Protein AF-A0AA39VQJ8-F1 (afdb_monomer_lite)

Secondary structure (DSSP, 8-state):
---SSSS--TTTTTSTTTTTTHHHHHHHHS---------------------------------------------BSS-GGG----S-EEEEEESS-TTT----------TTEEEEEE-TT-STTTS---S----SEEEEEHHHHSS-GGG--EEEEES-HHHHHHHHHHHHHHHSS--HHHHHHHHHHHHHHHHHHHSPPSSTT---HHHHHHHHHHHHHHHHHHHHHHHSSEE------EEETTTTEEE----SEEEEEE--TT-S-HHHHHHHTT---EEGGGGTB-TTEEEEESSS--EEEEHHHHHHHHHHHHHHTT--GGGEEEE-HHHHHS------------

pLDDT: mean 70.55, std 27.27, range [23.19, 97.94]

Sequence (350 aa):
MEKIFDVLSMKHLLLVSIALNVSLILRVIDGSEKEIPNSEKVHVSKNMQLFLSSSSSSSSSLFSSTGIEAQDGWERVINLDSYKKRGPYNEIVTSPNNPDGFIRQSVVNRSQGILVHDLAYYWPQYTSISFPANHDLMLFTVSTITGHAGMRIGWAIVKDKEVAKKMAKYIELNTFGVSRDSQLRAAKVLKVVSKSCTEPSSSSEDESFFEFSHHQLATRWKLLRLAVQKSGQFSLPEFSPQNCTFLGREFKPQPAFAWLKCEHQKVNDCESFLRSKNILTRSGKQFGFSSKYVRISMIIAITIVPIDDQLPKIQCLAKKKNWVASSMIYLSVAEIGSGVEVGDSEAGEG

InterPro domains:
  IPR006948 Alliinase, C-terminal [PF04864] (83-299)
  IPR015421 Pyridoxal phosphate-dependent transferase, major domain [G3DSA:3.40.640.10] (21-202)
  IPR015422 Pyridoxal phosphate-dependent transferase, small domain [G3DSA:3.90.1150.10] (207-303)
  IPR015424 Pyridoxal phosphate-dependent transferase [SSF53383] (80-299)
  IPR050478 Ethylene and sulfur compound biosynthesis-related protein [PTHR43795] (84-299)

Foldseek 3Di:
DDPDPDPDDVVVVVPCQPVPPPVLLCVLPVDDPDDDDDDDDDDDDDDDDPDDDDDDDDDDDDDDDDDDDPPDPFDFLDDPLPPPDDDAEEAEQEALDPPARHGTDDNDPDPRYHYAYECQFVALLFDAAPDDDDDQKYKYAPCSQPVPSVLSDIDIDHNDPVSVVSVVVSCCVPPVHGDPVSVVVSVVVVVQLVCLLVPPDPDPPSHHSSRVSNVLLVVLVVLVVVLCVVQVQKDWDDFDWDQHPSVRGIDTGRHQKTWMFGNDPPCQAPQVVVVVVVQHWAACVVVRGGNRITIGGSPQQEAEDDPPPDPPPVVVVCVVDVDDPNRYDDRDSVVVVPPDDDPDDDDDDD

Radius of gyration: 24.76 Å; chains: 1; bounding box: 78×67×73 Å

Structure (mmCIF, N/CA/C/O backbone):
data_AF-A0AA39VQJ8-F1
#
_entry.id   AF-A0AA39VQJ8-F1
#
loop_
_atom_site.group_PDB
_atom_site.id
_atom_site.type_symbol
_atom_site.label_atom_id
_atom_site.label_alt_id
_atom_site.label_comp_id
_atom_site.label_asym_id
_atom_site.label_entity_id
_atom_site.label_seq_id
_atom_site.pdbx_PDB_ins_code
_atom_site.Cartn_x
_atom_site.Cartn_y
_atom_site.Cartn_z
_atom_site.occupancy
_atom_site.B_iso_or_equiv
_atom_site.auth_seq_id
_atom_site.auth_comp_id
_atom_site.auth_asym_id
_atom_site.auth_atom_id
_atom_site.pdbx_PDB_model_num
ATOM 1 N N . MET A 1 1 ? -28.082 20.229 -30.249 1.00 41.50 1 MET A N 1
ATOM 2 C CA . MET A 1 1 ? -27.212 19.033 -30.173 1.00 41.50 1 MET A CA 1
ATOM 3 C C . MET A 1 1 ? -26.908 18.771 -28.698 1.00 41.50 1 MET A C 1
ATOM 5 O O . MET A 1 1 ? -25.769 18.796 -28.258 1.00 41.50 1 MET A O 1
ATOM 9 N N . GLU A 1 2 ? -27.981 18.609 -27.926 1.00 35.91 2 GLU A N 1
ATOM 10 C CA . GLU A 1 2 ? -27.973 18.328 -26.491 1.00 35.91 2 GLU A CA 1
ATOM 11 C C . GLU A 1 2 ? -28.275 16.835 -26.302 1.00 35.91 2 GLU A C 1
ATOM 13 O O . GLU A 1 2 ? -28.989 16.265 -27.128 1.00 35.91 2 GLU A O 1
ATOM 18 N N . LYS A 1 3 ? -27.789 16.253 -25.194 1.00 38.47 3 LYS A N 1
ATOM 19 C CA . LYS A 1 3 ? -28.008 14.870 -24.699 1.00 38.47 3 LYS A CA 1
ATOM 20 C C . LYS A 1 3 ? -26.957 13.795 -25.030 1.00 38.47 3 LYS A C 1
ATOM 22 O O . LYS A 1 3 ? -27.317 12.702 -25.452 1.00 38.47 3 LYS A O 1
ATOM 27 N N . ILE A 1 4 ? -25.675 14.039 -24.731 1.00 36.56 4 ILE A N 1
ATOM 28 C CA . ILE A 1 4 ? -24.681 12.944 -24.568 1.00 36.56 4 ILE A CA 1
ATOM 29 C C . ILE A 1 4 ? -23.920 12.980 -23.219 1.00 36.56 4 ILE A C 1
ATOM 31 O O . ILE A 1 4 ? -23.214 12.032 -22.892 1.00 36.56 4 ILE A O 1
ATOM 35 N N . PHE A 1 5 ? -24.109 13.990 -22.359 1.00 35.03 5 PHE A N 1
ATOM 36 C CA . PHE A 1 5 ? -23.279 14.143 -21.149 1.00 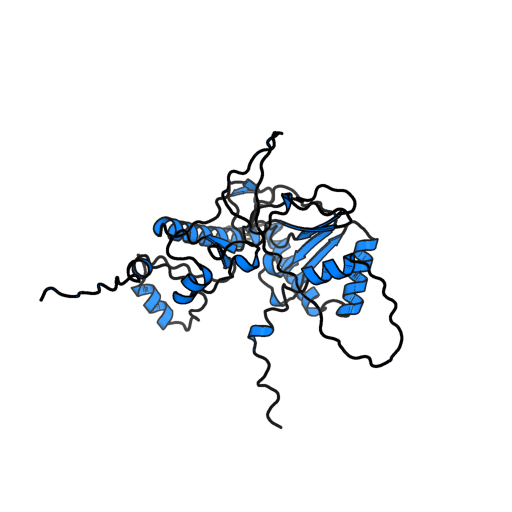35.03 5 PHE A CA 1
ATOM 37 C C . PHE A 1 5 ? -23.871 13.655 -19.812 1.00 35.03 5 PHE A C 1
ATOM 39 O O . PHE A 1 5 ? -23.210 13.802 -18.789 1.00 35.03 5 PHE A O 1
ATOM 46 N N . ASP A 1 6 ? -25.021 12.973 -19.796 1.00 35.03 6 ASP A N 1
ATOM 47 C CA . ASP A 1 6 ? -25.676 12.564 -18.534 1.00 35.03 6 ASP A CA 1
ATOM 48 C C . ASP A 1 6 ? -25.415 11.118 -18.061 1.00 35.03 6 ASP A C 1
ATOM 50 O O . ASP A 1 6 ? -26.037 10.663 -17.104 1.00 35.03 6 ASP A O 1
ATOM 54 N N . VAL A 1 7 ? -24.481 10.366 -18.663 1.00 36.88 7 VAL A N 1
ATOM 55 C CA . VAL A 1 7 ? -24.269 8.937 -18.298 1.00 36.88 7 VAL A CA 1
ATOM 56 C C . VAL A 1 7 ? -22.896 8.630 -17.684 1.00 36.88 7 VAL A C 1
ATOM 58 O O . VAL A 1 7 ? -22.647 7.516 -17.228 1.00 36.88 7 VAL A O 1
ATOM 61 N N . LEU A 1 8 ? -22.000 9.608 -17.543 1.00 35.12 8 LEU A N 1
ATOM 62 C CA . LEU A 1 8 ? -20.695 9.375 -16.910 1.00 35.12 8 LEU A CA 1
ATOM 63 C C . LEU A 1 8 ? -20.635 9.984 -15.511 1.00 35.12 8 LEU A C 1
ATOM 65 O O . LEU A 1 8 ? -20.000 11.003 -15.257 1.00 35.12 8 LEU A O 1
ATOM 69 N N . SER A 1 9 ? -21.281 9.301 -14.563 1.00 34.44 9 SER A N 1
ATOM 70 C CA . SER A 1 9 ? -21.046 9.540 -13.140 1.00 34.44 9 SER A CA 1
ATOM 71 C C . SER A 1 9 ? -19.553 9.358 -12.830 1.00 34.44 9 SER A C 1
ATOM 73 O O . SER A 1 9 ? -19.020 8.248 -12.902 1.00 34.44 9 SER A O 1
ATOM 75 N N . MET A 1 10 ? -18.893 10.449 -12.424 1.00 36.44 10 MET A N 1
ATOM 76 C CA . MET A 1 10 ? -17.485 10.526 -11.984 1.00 36.44 10 MET A CA 1
ATOM 77 C C . MET A 1 10 ? -17.100 9.481 -10.916 1.00 36.44 10 MET A C 1
ATOM 79 O O . MET A 1 10 ? -15.920 9.214 -10.694 1.00 36.44 10 MET A O 1
ATOM 83 N N . LYS A 1 11 ? -18.088 8.839 -10.280 1.00 33.19 11 LYS A N 1
ATOM 84 C CA . LYS A 1 11 ? -17.905 7.753 -9.309 1.00 33.19 11 LYS A CA 1
ATOM 85 C C . LYS A 1 11 ? -17.356 6.457 -9.931 1.00 33.19 11 LYS A C 1
ATOM 87 O O . LYS A 1 11 ? -16.766 5.663 -9.202 1.00 33.19 11 LYS A O 1
ATOM 92 N N . HIS A 1 12 ? -17.464 6.263 -11.249 1.00 33.03 12 HIS A N 1
ATOM 93 C CA . HIS A 1 12 ? -16.942 5.068 -11.935 1.00 33.03 12 HIS A CA 1
ATOM 94 C C . HIS A 1 12 ? -15.530 5.239 -12.522 1.00 33.03 12 HIS A C 1
ATOM 96 O O . HIS A 1 12 ? -14.837 4.244 -12.720 1.00 33.03 12 HIS A O 1
ATOM 102 N N . LEU A 1 13 ? -15.047 6.473 -12.718 1.00 33.81 13 LEU A N 1
ATOM 103 C CA . LEU A 1 13 ? -13.684 6.723 -13.215 1.00 33.81 13 LEU A CA 1
ATOM 104 C C . LEU A 1 13 ? -12.599 6.447 -12.159 1.00 33.81 13 LEU A C 1
ATOM 106 O O . LEU A 1 13 ? -11.470 6.106 -12.505 1.00 33.81 13 LEU A O 1
ATOM 110 N N . LEU A 1 14 ? -12.937 6.520 -10.866 1.00 35.78 14 LEU A N 1
ATOM 111 C CA . LEU A 1 14 ? -11.983 6.258 -9.781 1.00 35.78 14 LEU A CA 1
ATOM 112 C C . LEU A 1 14 ? -11.737 4.761 -9.507 1.00 35.78 14 LEU A C 1
ATOM 114 O O . LEU A 1 14 ? -10.746 4.409 -8.869 1.00 35.78 14 LEU A O 1
ATOM 118 N N . LEU A 1 15 ? -12.620 3.873 -9.980 1.00 33.69 15 LEU A N 1
ATOM 119 C CA . LEU A 1 15 ? -12.591 2.434 -9.674 1.00 33.69 15 LEU A CA 1
ATOM 120 C C . LEU A 1 15 ? -11.697 1.612 -10.615 1.00 33.69 15 LEU A C 1
ATOM 122 O O . LEU A 1 15 ? -11.283 0.510 -10.263 1.00 33.69 15 LEU A O 1
ATOM 126 N N . VAL A 1 16 ? -11.316 2.165 -11.768 1.00 31.59 16 VAL A N 1
ATOM 127 C CA . VAL A 1 16 ? -10.525 1.454 -12.793 1.00 31.59 16 VAL A CA 1
ATOM 128 C C . VAL A 1 16 ? -9.020 1.433 -12.470 1.00 31.59 16 VAL A C 1
ATOM 130 O O . VAL A 1 16 ? -8.240 0.694 -13.051 1.00 31.59 16 VAL A O 1
ATOM 133 N N . SER A 1 17 ? -8.586 2.196 -11.474 1.00 38.22 17 SER A N 1
ATOM 134 C CA . SER A 1 17 ? -7.173 2.475 -11.215 1.00 38.22 17 SER A CA 1
ATOM 135 C C . SER A 1 17 ? -6.413 1.373 -10.442 1.00 38.22 17 SER A C 1
ATOM 137 O O . SER A 1 17 ? -5.209 1.213 -10.627 1.00 38.22 17 SER A O 1
ATOM 139 N N . ILE A 1 18 ? -7.079 0.583 -9.597 1.00 39.03 18 ILE A N 1
ATOM 140 C CA . ILE A 1 18 ? -6.405 -0.429 -8.750 1.00 39.03 18 ILE A CA 1
ATOM 141 C C . ILE A 1 18 ? -6.835 -1.856 -9.122 1.00 39.03 18 ILE A C 1
ATOM 143 O O . ILE A 1 18 ? -6.041 -2.787 -9.017 1.00 39.03 18 ILE A O 1
ATOM 147 N N . ALA A 1 19 ? -8.046 -2.030 -9.659 1.00 36.41 19 ALA A N 1
ATOM 148 C CA . ALA A 1 19 ? -8.534 -3.331 -10.121 1.00 36.41 19 ALA A CA 1
ATOM 149 C C . ALA A 1 19 ? -7.818 -3.846 -11.389 1.00 36.41 19 ALA A C 1
ATOM 151 O O . ALA A 1 19 ? -7.963 -5.014 -11.747 1.00 36.41 19 ALA A O 1
ATOM 152 N N . LEU A 1 20 ? -7.022 -2.999 -12.051 1.00 44.19 20 LEU A N 1
ATOM 153 C CA . LEU A 1 20 ? -6.390 -3.312 -13.330 1.00 44.19 20 LEU A CA 1
ATOM 154 C C . LEU A 1 20 ? -5.099 -4.134 -13.257 1.00 44.19 20 LEU A C 1
ATOM 156 O O . LEU A 1 20 ? -4.603 -4.465 -14.318 1.00 44.19 20 LEU A O 1
ATOM 160 N N . ASN A 1 21 ? -4.560 -4.513 -12.091 1.00 53.91 21 ASN A N 1
ATOM 161 C CA . ASN A 1 21 ? -3.264 -5.219 -12.064 1.00 53.91 21 ASN A CA 1
ATOM 162 C C . ASN A 1 21 ? -3.315 -6.693 -11.639 1.00 53.91 21 ASN A C 1
ATOM 164 O O . ASN A 1 21 ? -2.532 -7.483 -12.149 1.00 53.91 21 ASN A O 1
ATOM 168 N N . VAL A 1 22 ? -4.263 -7.131 -10.808 1.00 46.84 22 VAL A N 1
ATOM 169 C CA . VAL A 1 22 ? -4.282 -8.539 -10.359 1.00 46.84 22 VAL A CA 1
ATOM 170 C C . VAL A 1 22 ? -4.906 -9.476 -11.400 1.00 46.84 22 VAL A C 1
ATOM 172 O O . VAL A 1 22 ? -4.291 -10.466 -11.788 1.00 46.84 22 VAL A O 1
ATOM 175 N N . SER A 1 23 ? -6.081 -9.133 -11.948 1.00 44.28 23 SER A N 1
ATOM 176 C CA . SER A 1 23 ? -6.694 -9.913 -13.042 1.00 44.28 23 SER A CA 1
ATOM 177 C C . SER A 1 23 ? -5.835 -9.923 -14.315 1.00 44.28 23 SER A C 1
ATOM 179 O O . SER A 1 23 ? -5.983 -10.813 -15.148 1.00 44.28 23 SER A O 1
ATOM 181 N N . LEU A 1 24 ? -4.982 -8.914 -14.479 1.00 49.91 24 LEU A N 1
ATOM 182 C CA . LEU A 1 24 ? -4.134 -8.679 -15.644 1.00 49.91 24 LEU A CA 1
ATOM 183 C C . LEU A 1 24 ? -2.906 -9.590 -15.622 1.00 49.91 24 LEU A C 1
ATOM 185 O O . LEU A 1 24 ? -2.611 -10.268 -16.601 1.00 49.91 24 LEU A O 1
ATOM 189 N N . ILE A 1 25 ? -2.252 -9.660 -14.462 1.00 50.22 25 ILE A N 1
ATOM 190 C CA . ILE A 1 25 ? -1.107 -10.533 -14.211 1.00 50.22 25 ILE A CA 1
ATOM 191 C C . ILE A 1 25 ? -1.540 -12.000 -14.272 1.00 50.22 25 ILE A C 1
ATOM 193 O O . ILE A 1 25 ? -0.886 -12.797 -14.937 1.00 50.22 25 ILE A O 1
ATOM 197 N N . LEU A 1 26 ? -2.690 -12.350 -13.685 1.00 49.66 26 LEU A N 1
ATOM 198 C CA . LEU A 1 26 ? -3.207 -13.720 -13.743 1.00 49.66 26 LEU A CA 1
ATOM 199 C C . LEU A 1 26 ? -3.490 -14.181 -15.182 1.00 49.66 26 LEU A C 1
ATOM 201 O O . LEU A 1 26 ? -3.147 -15.305 -15.521 1.00 49.66 26 LEU A O 1
ATOM 205 N N . ARG A 1 27 ? -4.020 -13.312 -16.056 1.00 52.12 27 ARG A N 1
ATOM 206 C CA . ARG A 1 27 ? -4.264 -13.646 -17.475 1.00 52.12 27 ARG A CA 1
ATOM 207 C C . ARG A 1 27 ? -2.988 -13.804 -18.301 1.00 52.12 27 ARG A C 1
ATOM 209 O O . ARG A 1 27 ? -2.972 -14.600 -19.230 1.00 52.12 27 ARG A O 1
ATOM 216 N N . VAL A 1 28 ? -1.936 -13.049 -17.984 1.00 53.34 28 VAL A N 1
ATOM 217 C CA . VAL A 1 28 ? -0.627 -13.181 -18.650 1.00 53.34 28 VAL A CA 1
ATOM 218 C C . VAL A 1 28 ? 0.074 -14.472 -18.234 1.00 53.34 28 VAL A C 1
ATOM 220 O O . VAL A 1 28 ? 0.791 -15.065 -19.038 1.00 53.34 28 VAL A O 1
ATOM 223 N N . ILE A 1 29 ? -0.138 -14.917 -16.994 1.00 52.34 29 ILE A N 1
ATOM 224 C CA . ILE A 1 29 ? 0.490 -16.134 -16.488 1.00 52.34 29 ILE A CA 1
ATOM 225 C C . ILE A 1 29 ? -0.289 -17.406 -16.884 1.00 52.34 29 ILE A C 1
ATOM 227 O O . ILE A 1 29 ? 0.332 -18.442 -17.095 1.00 52.34 29 ILE A O 1
ATOM 231 N N . ASP A 1 30 ? -1.614 -17.342 -17.051 1.00 52.25 30 ASP A N 1
ATOM 232 C CA . ASP A 1 30 ? -2.477 -18.515 -17.310 1.00 52.25 30 ASP A CA 1
ATOM 233 C C . ASP A 1 30 ? -2.384 -19.110 -18.735 1.00 52.25 30 ASP A C 1
ATOM 235 O O . ASP A 1 30 ? -3.064 -20.079 -19.043 1.00 52.25 30 ASP A O 1
ATOM 239 N N . GLY A 1 31 ? -1.536 -18.565 -19.615 1.00 47.62 31 GLY A N 1
ATOM 240 C CA . GLY A 1 31 ? -0.939 -19.309 -20.735 1.00 47.62 31 GLY A CA 1
ATOM 241 C C . GLY A 1 31 ? -1.854 -20.161 -21.633 1.00 47.62 31 GLY A C 1
ATOM 242 O O . GLY A 1 31 ? -1.379 -21.162 -22.161 1.00 47.62 31 GLY A O 1
ATOM 243 N N . SER A 1 32 ? -3.126 -19.809 -21.846 1.00 37.22 32 SER A N 1
ATOM 244 C CA . SER A 1 32 ? -3.943 -20.485 -22.860 1.00 37.22 32 SER A CA 1
ATOM 245 C C . SER A 1 32 ? -3.763 -19.799 -24.211 1.00 37.22 32 SER A C 1
ATOM 247 O O . SER A 1 32 ? -4.444 -18.834 -24.553 1.00 37.22 32 SER A O 1
ATOM 249 N N . GLU A 1 33 ? -2.820 -20.318 -24.996 1.00 40.78 33 GLU A N 1
ATOM 250 C CA . GLU A 1 33 ? -2.844 -20.175 -26.448 1.00 40.78 33 GLU A CA 1
ATOM 251 C C . GLU A 1 33 ? -4.158 -20.783 -26.954 1.00 40.78 33 GLU A C 1
ATOM 253 O O . GLU A 1 33 ? -4.310 -21.998 -27.067 1.00 40.78 33 GLU A O 1
ATOM 258 N N . LYS A 1 34 ? -5.155 -19.940 -27.215 1.00 32.22 34 LYS A N 1
ATOM 259 C CA . LYS A 1 34 ? -6.210 -20.286 -28.161 1.00 32.22 34 LYS A CA 1
ATOM 260 C C . LYS A 1 34 ? -5.985 -19.436 -29.392 1.00 32.22 34 LYS A C 1
ATOM 262 O O . LYS A 1 34 ? -6.097 -18.212 -29.337 1.00 32.22 34 LYS A O 1
ATOM 267 N N . GLU A 1 35 ? -5.619 -20.119 -30.470 1.00 27.55 35 GLU A N 1
ATOM 268 C CA . GLU A 1 35 ? -5.647 -19.600 -31.829 1.00 27.55 35 GLU A CA 1
ATOM 269 C C . GLU A 1 35 ? -6.936 -18.807 -32.048 1.00 27.55 35 GLU A C 1
ATOM 271 O O . GLU A 1 35 ? -8.020 -19.235 -31.649 1.00 27.55 35 GLU A O 1
ATOM 276 N N . ILE A 1 36 ? -6.805 -17.631 -32.652 1.00 29.28 36 ILE A N 1
ATOM 277 C CA . ILE A 1 36 ? -7.928 -16.809 -33.091 1.00 29.28 36 ILE A CA 1
ATOM 278 C C . ILE A 1 36 ? -8.385 -17.391 -34.435 1.00 29.28 36 ILE A C 1
ATOM 280 O O . ILE A 1 36 ? -7.643 -17.238 -35.408 1.00 29.28 36 ILE A O 1
ATOM 284 N N . PRO A 1 37 ? -9.568 -18.024 -34.563 1.00 27.67 37 PRO A N 1
ATOM 285 C CA . PRO A 1 37 ? -10.109 -18.323 -35.875 1.00 27.67 37 PRO A CA 1
ATOM 286 C C . PRO A 1 37 ? -10.779 -17.061 -36.420 1.00 27.67 37 PRO A C 1
ATOM 288 O O . PRO A 1 37 ? -11.486 -16.341 -35.709 1.00 27.67 37 PRO A O 1
ATOM 291 N N . ASN A 1 38 ? -10.531 -16.806 -37.700 1.00 26.27 38 ASN A N 1
ATOM 292 C CA . ASN A 1 38 ? -11.157 -15.752 -38.483 1.00 26.27 38 ASN A CA 1
ATOM 293 C C . ASN A 1 38 ? -12.688 -15.749 -38.343 1.00 26.27 38 ASN A C 1
ATOM 295 O O . ASN A 1 38 ? -13.323 -16.794 -38.387 1.00 26.27 38 ASN A O 1
ATOM 299 N N . SER A 1 39 ? -13.234 -14.533 -38.233 1.00 33.91 39 SER A N 1
ATOM 300 C CA . SER A 1 39 ? -14.591 -14.106 -38.600 1.00 33.91 39 SER A CA 1
ATOM 301 C C . SER A 1 39 ? -15.627 -15.214 -38.846 1.00 33.91 39 SER A C 1
ATOM 303 O O . SER A 1 39 ? -15.751 -15.683 -39.971 1.00 33.91 39 SER A O 1
ATOM 305 N N . GLU A 1 40 ? -16.493 -15.467 -37.860 1.00 26.14 40 GLU A N 1
ATOM 306 C CA . GLU A 1 40 ? -17.915 -15.743 -38.102 1.00 26.14 40 GLU A CA 1
ATOM 307 C C . GLU A 1 40 ? -18.751 -15.510 -36.828 1.00 26.14 40 GLU A C 1
ATOM 309 O O . GLU A 1 40 ? -18.327 -15.786 -35.706 1.00 26.14 40 GLU A O 1
ATOM 314 N N . LYS A 1 41 ? -19.936 -14.911 -36.998 1.00 36.03 41 LYS A N 1
ATOM 315 C CA . LYS A 1 41 ? -20.877 -14.559 -35.921 1.00 36.03 41 LYS A CA 1
ATOM 316 C C . LYS A 1 41 ? -21.360 -15.819 -35.197 1.00 36.03 41 LYS A C 1
ATOM 318 O O . LYS A 1 41 ? -22.053 -16.621 -35.813 1.00 36.03 41 LYS A O 1
ATOM 323 N N . VAL A 1 42 ? -21.144 -15.929 -33.882 1.00 24.08 42 VAL A N 1
ATOM 324 C CA . VAL A 1 42 ? -21.821 -16.943 -33.052 1.00 24.08 42 VAL A CA 1
ATOM 325 C C . VAL A 1 42 ? -22.271 -16.356 -31.708 1.00 24.08 42 VAL A C 1
ATOM 327 O O . VAL A 1 42 ? -21.546 -15.633 -31.031 1.00 24.08 42 VAL A O 1
ATOM 330 N N . HIS A 1 43 ? -23.527 -16.657 -31.377 1.00 25.73 43 HIS A N 1
ATOM 331 C CA . HIS A 1 43 ? -24.276 -16.342 -30.162 1.00 25.73 43 HIS A CA 1
ATOM 332 C C . HIS A 1 43 ? -23.484 -16.483 -28.849 1.00 25.73 43 HIS A C 1
ATOM 334 O O . HIS A 1 43 ? -22.901 -17.529 -28.568 1.00 25.73 43 HIS A O 1
ATOM 340 N N . VAL A 1 44 ? -23.592 -15.480 -27.970 1.00 25.81 44 VAL A N 1
ATOM 341 C CA . VAL A 1 44 ? -23.179 -15.606 -26.565 1.00 25.81 44 VAL A CA 1
ATOM 342 C C . VAL A 1 44 ? -24.248 -16.397 -25.809 1.00 25.81 44 VAL A C 1
ATOM 344 O O . VAL A 1 44 ? -25.263 -15.854 -25.372 1.00 25.81 44 VAL A O 1
ATOM 347 N N . SER A 1 45 ? -24.002 -17.696 -25.651 1.00 25.11 45 SER A N 1
ATOM 348 C CA . SER A 1 45 ? -24.696 -18.530 -24.673 1.00 25.11 45 SER A CA 1
ATOM 349 C C . SER A 1 45 ? -24.294 -18.088 -23.265 1.00 25.11 45 SER A C 1
ATOM 351 O O . SER A 1 45 ? -23.120 -18.109 -22.896 1.00 25.11 45 SER A O 1
ATOM 353 N N . LYS A 1 46 ? -25.285 -17.688 -22.464 1.00 36.09 46 LYS A N 1
ATOM 354 C CA . LYS A 1 46 ? -25.157 -17.541 -21.010 1.00 36.09 46 LYS A CA 1
ATOM 355 C C . LYS A 1 46 ? -24.768 -18.901 -20.433 1.00 36.09 46 LYS A C 1
ATOM 357 O O . LYS A 1 46 ? -25.506 -19.848 -20.662 1.00 36.09 46 LYS A O 1
ATOM 362 N N . ASN A 1 47 ? -23.638 -18.989 -19.728 1.00 26.08 47 ASN A N 1
ATOM 363 C CA . ASN A 1 47 ? -23.421 -19.864 -18.566 1.00 26.08 47 ASN A CA 1
ATOM 364 C C . ASN A 1 47 ? -21.980 -19.710 -18.053 1.00 26.08 47 ASN A C 1
ATOM 366 O O . ASN A 1 47 ? -21.058 -20.348 -18.547 1.00 26.08 47 ASN A O 1
ATOM 370 N N . MET A 1 48 ? -21.796 -18.893 -17.015 1.00 23.19 48 MET A N 1
ATOM 371 C CA . MET A 1 48 ? -20.686 -19.057 -16.076 1.00 23.19 48 MET A CA 1
ATOM 372 C C . MET A 1 48 ? -21.302 -19.127 -14.679 1.00 23.19 48 MET A C 1
ATOM 374 O O . MET A 1 48 ? -21.571 -18.106 -14.049 1.00 23.19 48 MET A O 1
ATOM 378 N N . GLN A 1 49 ? -21.622 -20.346 -14.243 1.00 24.44 49 GLN A N 1
ATOM 379 C CA . GLN A 1 49 ? -22.025 -20.623 -12.867 1.00 24.44 49 GLN A CA 1
ATOM 380 C C . GLN A 1 49 ? -20.787 -20.530 -11.968 1.00 24.44 49 GLN A C 1
ATOM 382 O O . GLN A 1 49 ? -19.893 -21.372 -12.018 1.00 24.44 49 GLN A O 1
ATOM 387 N N . LEU A 1 50 ? -20.745 -19.485 -11.143 1.00 24.56 50 LEU A N 1
ATOM 388 C CA . LEU A 1 50 ? -19.912 -19.419 -9.946 1.00 24.56 50 LEU A CA 1
ATOM 389 C C . LEU A 1 50 ? -20.550 -20.329 -8.890 1.00 24.56 50 LEU A C 1
ATOM 391 O O . LEU A 1 50 ? -21.576 -19.982 -8.308 1.00 24.56 50 LEU A O 1
ATOM 395 N N . PHE A 1 51 ? -19.970 -21.508 -8.672 1.00 23.30 51 PHE A N 1
ATOM 396 C CA . PHE A 1 51 ? -20.422 -22.420 -7.626 1.00 23.30 51 PHE A CA 1
ATOM 397 C C . PHE A 1 51 ? -19.984 -21.911 -6.246 1.00 23.30 51 PHE A C 1
ATOM 399 O O . PHE A 1 51 ? -18.805 -21.942 -5.894 1.00 23.30 51 PHE A O 1
ATOM 406 N N . LEU A 1 52 ? -20.966 -21.445 -5.471 1.00 27.67 52 LEU A N 1
ATOM 407 C CA . LEU A 1 52 ? -20.926 -21.375 -4.014 1.00 27.67 52 LEU A CA 1
ATOM 408 C C . LEU A 1 52 ? -21.233 -22.778 -3.484 1.00 27.67 52 LEU A C 1
ATOM 410 O O . LEU A 1 52 ? -22.373 -23.228 -3.574 1.00 27.67 52 LEU A O 1
ATOM 414 N N . SER A 1 53 ? -20.233 -23.469 -2.942 1.00 26.42 53 SER A N 1
ATOM 415 C CA . SER A 1 53 ? -20.464 -24.737 -2.247 1.00 26.42 53 SER A CA 1
ATOM 416 C C . SER A 1 53 ? -20.536 -24.496 -0.745 1.00 26.42 53 SER A C 1
ATOM 418 O O . SER A 1 53 ? -19.525 -24.316 -0.070 1.00 26.42 53 SER A O 1
ATOM 420 N N . SER A 1 54 ? -21.761 -24.505 -0.235 1.00 27.44 54 SER A N 1
ATOM 421 C CA . SER A 1 54 ? -22.109 -24.863 1.136 1.00 27.44 54 SER A CA 1
ATOM 422 C C . SER A 1 54 ? -21.869 -26.355 1.362 1.00 27.44 54 SER A C 1
ATOM 424 O O . SER A 1 54 ? -22.303 -27.147 0.526 1.00 27.44 54 SER A O 1
ATOM 426 N N . SER A 1 55 ? -21.245 -26.736 2.482 1.00 26.75 55 SER A N 1
ATOM 427 C CA . SER A 1 55 ? -21.723 -27.775 3.423 1.00 26.75 55 SER A CA 1
ATOM 428 C C . SER A 1 55 ? -20.654 -28.185 4.442 1.00 26.75 55 SER A C 1
ATOM 430 O O . SER A 1 55 ? -19.467 -28.284 4.146 1.00 26.75 55 SER A O 1
ATOM 432 N N . SER A 1 56 ? -21.155 -28.426 5.647 1.00 28.02 56 SER A N 1
ATOM 433 C CA . SER A 1 56 ? -20.570 -28.975 6.870 1.00 28.02 56 SER A CA 1
ATOM 434 C C . SER A 1 56 ? -20.097 -30.430 6.770 1.00 28.02 56 SER A C 1
ATOM 436 O O . SER A 1 56 ? -20.808 -31.231 6.174 1.00 28.02 56 SER A O 1
ATOM 438 N N . SER A 1 57 ? -19.025 -30.788 7.490 1.00 25.38 57 SER A N 1
ATOM 439 C CA . SER A 1 57 ? -19.027 -31.826 8.549 1.00 25.38 57 SER A CA 1
ATOM 440 C C . SER A 1 57 ? -17.610 -32.148 9.050 1.00 25.38 57 SER A C 1
ATOM 442 O O . SER A 1 57 ? -16.640 -32.132 8.298 1.00 25.38 57 SER A O 1
ATOM 444 N N . SER A 1 58 ? -17.541 -32.432 10.345 1.00 26.56 58 SER A N 1
ATOM 445 C CA . SER A 1 58 ? -16.389 -32.633 11.228 1.00 26.56 58 SER A CA 1
ATOM 446 C C . SER A 1 58 ? -15.673 -33.979 11.057 1.00 26.56 58 SER A C 1
ATOM 448 O O . SER A 1 58 ? -16.341 -34.981 10.838 1.00 26.56 58 SER A O 1
ATOM 450 N N . SER A 1 59 ? -14.360 -34.026 11.327 1.00 25.27 59 SER A N 1
ATOM 451 C CA . SER A 1 59 ? -13.733 -35.021 12.228 1.00 25.27 59 SER A CA 1
ATOM 452 C C . SER A 1 59 ? -12.217 -34.804 12.362 1.00 25.27 59 SER A C 1
ATOM 454 O O . SER A 1 59 ? -11.524 -34.470 11.406 1.00 25.27 59 SER A O 1
ATOM 456 N N . SER A 1 60 ? -11.748 -35.001 13.589 1.00 29.19 60 SER A N 1
ATOM 457 C CA . SER A 1 60 ? -10.422 -34.794 14.179 1.00 29.19 60 SER A CA 1
ATOM 458 C C . SER A 1 60 ? -9.344 -35.815 13.793 1.00 29.19 60 SER A C 1
ATOM 460 O O . SER A 1 60 ? -9.651 -37.000 13.719 1.00 29.19 60 SER A O 1
ATOM 462 N N . SER A 1 61 ? -8.072 -35.393 13.777 1.00 26.89 61 SER A N 1
ATOM 463 C CA . SER A 1 61 ? -6.960 -36.153 14.387 1.00 26.89 61 SER A CA 1
ATOM 464 C C . SER A 1 61 ? -5.675 -35.317 14.485 1.00 26.89 61 SER A C 1
ATOM 466 O O . SER A 1 61 ? -5.295 -34.627 13.542 1.00 26.89 61 SER A O 1
ATOM 468 N N . LEU A 1 62 ? -5.028 -35.422 15.646 1.00 26.61 62 LEU A N 1
ATOM 469 C CA . LEU A 1 62 ? -3.776 -34.797 16.081 1.00 26.61 62 LEU A CA 1
ATOM 470 C C . LEU A 1 62 ? -2.549 -35.341 15.325 1.00 26.61 62 LEU A C 1
ATOM 472 O O . LEU A 1 62 ? -2.455 -36.552 15.161 1.00 26.61 62 LEU A O 1
ATOM 476 N N . PHE A 1 63 ? -1.577 -34.485 14.982 1.00 26.80 63 PHE A N 1
ATOM 477 C CA . PHE A 1 63 ? -0.162 -34.669 15.355 1.00 26.80 63 PHE A CA 1
ATOM 478 C C . PHE A 1 63 ? 0.674 -33.405 15.079 1.00 26.80 63 PHE A C 1
ATOM 480 O O . PHE A 1 63 ? 0.434 -32.670 14.125 1.00 26.80 63 PHE A O 1
ATOM 487 N N . SER A 1 64 ? 1.632 -33.174 15.976 1.00 24.81 64 SER A N 1
ATOM 488 C CA . SER A 1 64 ? 2.453 -31.974 16.165 1.00 24.81 64 SER A CA 1
ATOM 489 C C . SER A 1 64 ? 3.687 -31.924 15.255 1.00 24.81 64 SER A C 1
ATOM 491 O O . SER A 1 64 ? 4.370 -32.934 15.093 1.00 24.81 64 SER A O 1
ATOM 493 N N . SER A 1 65 ? 4.036 -30.727 14.770 1.00 26.05 65 SER A N 1
ATOM 494 C CA . SER A 1 65 ? 5.438 -30.313 14.642 1.00 26.05 65 SER A CA 1
ATOM 495 C C . SER A 1 65 ? 5.555 -28.788 14.723 1.00 26.05 65 SER A C 1
ATOM 497 O O . SER A 1 65 ? 4.917 -28.056 13.971 1.00 26.05 65 SER A O 1
ATOM 499 N N . THR A 1 66 ? 6.384 -28.353 15.661 1.00 30.17 66 THR A N 1
ATOM 500 C CA . THR A 1 66 ? 6.697 -26.994 16.109 1.00 30.17 66 THR A CA 1
ATOM 501 C C . THR A 1 66 ? 7.007 -25.983 14.998 1.00 30.17 66 THR A C 1
ATOM 503 O O . THR A 1 66 ? 8.002 -26.116 14.288 1.00 30.17 66 THR A O 1
ATOM 506 N N . GLY A 1 67 ? 6.209 -24.916 14.942 1.00 26.44 67 GLY A N 1
ATOM 507 C CA . GLY A 1 67 ? 6.489 -23.659 14.253 1.00 26.44 67 GLY A CA 1
ATOM 508 C C . GLY A 1 67 ? 5.806 -22.535 15.031 1.00 26.44 67 GLY A C 1
ATOM 509 O O . GLY A 1 67 ? 4.681 -22.711 15.482 1.00 26.44 67 GLY A O 1
ATOM 510 N N . ILE A 1 68 ? 6.519 -21.438 15.268 1.00 29.05 68 ILE A N 1
ATOM 511 C CA . ILE A 1 68 ? 6.111 -20.314 16.122 1.00 29.05 68 ILE A CA 1
ATOM 512 C C . ILE A 1 68 ? 4.716 -19.813 15.709 1.00 29.05 68 ILE A C 1
ATOM 514 O O . ILE A 1 68 ? 4.546 -19.238 14.635 1.00 29.05 68 ILE A O 1
ATOM 518 N N . GLU A 1 69 ? 3.720 -20.063 16.561 1.00 26.33 69 GLU A N 1
ATOM 519 C CA . GLU A 1 69 ? 2.355 -19.564 16.411 1.00 26.33 69 GLU A CA 1
ATOM 520 C C . GLU A 1 69 ? 2.343 -18.047 16.622 1.00 26.33 69 GLU A C 1
ATOM 522 O O . GLU A 1 69 ? 2.703 -17.544 17.688 1.00 26.33 69 GLU A O 1
ATOM 527 N N . ALA A 1 70 ? 1.883 -17.307 15.615 1.00 30.86 70 ALA A N 1
ATOM 528 C CA . ALA A 1 70 ? 1.335 -15.982 15.850 1.00 30.86 70 ALA A CA 1
ATOM 529 C C . ALA A 1 70 ? 0.000 -16.165 16.592 1.00 30.86 70 ALA A C 1
ATOM 531 O O . ALA A 1 70 ? -0.997 -16.581 15.999 1.00 30.86 70 ALA A O 1
ATOM 532 N N . GLN A 1 71 ? -0.002 -15.906 17.901 1.00 30.25 71 GLN A N 1
ATOM 533 C CA . GLN A 1 71 ? -1.221 -15.775 18.694 1.00 30.25 71 GLN A CA 1
ATOM 534 C C . GLN A 1 71 ? -1.984 -14.536 18.232 1.00 30.25 71 GLN A C 1
ATOM 536 O O . GLN A 1 71 ? -1.774 -13.464 18.777 1.00 30.25 71 GLN A O 1
ATOM 541 N N . ASP A 1 72 ? -2.860 -14.657 17.240 1.00 39.50 72 ASP A N 1
ATOM 542 C CA . ASP A 1 72 ? -3.671 -13.522 16.815 1.00 39.50 72 ASP A CA 1
ATOM 543 C C . ASP A 1 72 ? -5.005 -13.997 16.213 1.00 39.50 72 ASP A C 1
ATOM 545 O O . ASP A 1 72 ? -5.077 -14.490 15.085 1.00 39.50 72 ASP A O 1
ATOM 549 N N . GLY A 1 73 ? -6.084 -13.843 16.989 1.00 39.03 73 GLY A N 1
ATOM 550 C CA . GLY A 1 73 ? -7.464 -14.258 16.693 1.00 39.03 73 GLY A CA 1
ATOM 551 C C . GLY A 1 73 ? -8.170 -13.471 15.578 1.00 39.03 73 GLY A C 1
ATOM 552 O O . GLY A 1 73 ? -9.281 -12.976 15.774 1.00 39.03 73 GLY A O 1
ATOM 553 N N . TRP A 1 74 ? -7.551 -13.351 14.403 1.00 54.31 74 TRP A N 1
ATOM 554 C CA . TRP A 1 74 ? -8.168 -12.768 13.207 1.00 54.31 74 TRP A CA 1
ATOM 555 C C . TRP A 1 74 ? -8.671 -13.891 12.294 1.00 54.31 74 TRP A C 1
ATOM 557 O O . TRP A 1 74 ? -7.923 -14.443 11.485 1.00 54.31 74 TRP A O 1
ATOM 567 N N . GLU A 1 75 ? -9.954 -14.236 12.414 1.00 54.47 75 GLU A N 1
ATOM 568 C CA . GLU A 1 75 ? -10.588 -15.253 11.569 1.00 54.47 75 GLU A CA 1
ATOM 569 C C . GLU A 1 75 ? -10.660 -14.789 10.104 1.00 54.47 75 GLU A C 1
ATOM 571 O O . GLU A 1 75 ? -11.518 -13.995 9.702 1.00 54.47 75 GLU A O 1
ATOM 576 N N . ARG A 1 76 ? -9.740 -15.304 9.283 1.00 60.94 76 ARG A N 1
ATOM 577 C CA . ARG A 1 76 ? -9.837 -15.244 7.823 1.00 60.94 76 ARG A CA 1
ATOM 578 C C . ARG A 1 76 ? -10.904 -16.225 7.348 1.00 60.94 76 ARG A C 1
ATOM 580 O O . ARG A 1 76 ? -10.879 -17.395 7.712 1.00 60.94 76 ARG A O 1
ATOM 587 N N . VAL A 1 77 ? -11.792 -15.770 6.466 1.00 56.81 77 VAL A N 1
ATOM 588 C CA . VAL A 1 77 ? -12.795 -16.624 5.801 1.00 56.81 77 VAL A CA 1
ATOM 589 C C . VAL A 1 77 ? -12.118 -17.576 4.805 1.00 56.81 77 VAL A C 1
ATOM 591 O O . VAL A 1 77 ? -12.625 -18.662 4.542 1.00 56.81 77 VAL A O 1
ATOM 594 N N . ILE A 1 78 ? -10.952 -17.195 4.271 1.00 58.12 78 ILE A N 1
ATOM 595 C CA . ILE A 1 78 ? -10.140 -18.031 3.381 1.00 58.12 78 ILE A CA 1
ATOM 596 C C . ILE A 1 78 ? -8.785 -18.285 4.041 1.00 58.12 78 ILE A C 1
ATOM 598 O O . ILE A 1 78 ? -7.948 -17.385 4.131 1.00 58.12 78 ILE A O 1
ATOM 602 N N . ASN A 1 79 ? -8.563 -19.522 4.483 1.00 60.09 79 ASN A N 1
ATOM 603 C CA . ASN A 1 79 ? -7.266 -19.972 4.974 1.00 60.09 79 ASN A CA 1
ATOM 604 C C . ASN A 1 79 ? -6.438 -20.552 3.808 1.00 60.09 79 ASN A C 1
ATOM 606 O O . ASN A 1 79 ? -6.705 -21.661 3.337 1.00 60.09 79 ASN A O 1
ATOM 610 N N . LEU A 1 80 ? -5.434 -19.802 3.343 1.00 62.16 80 LEU A N 1
ATOM 611 C CA . LEU A 1 80 ? -4.534 -20.227 2.263 1.00 62.16 80 LEU A CA 1
ATOM 612 C C . LEU A 1 80 ? -3.528 -21.305 2.698 1.00 62.16 80 LEU A C 1
ATOM 614 O O . LEU A 1 80 ? -3.079 -22.067 1.843 1.00 62.16 80 LEU A O 1
ATOM 618 N N . ASP A 1 81 ? -3.271 -21.462 3.999 1.00 60.19 81 ASP A N 1
ATOM 619 C CA . ASP A 1 81 ? -2.428 -22.538 4.548 1.00 60.19 81 ASP A CA 1
ATOM 620 C C . ASP A 1 81 ? -3.052 -23.923 4.267 1.00 60.19 81 ASP A C 1
ATOM 622 O O . ASP A 1 81 ? -2.378 -24.952 4.252 1.00 60.19 81 ASP A O 1
ATOM 626 N N . SER A 1 82 ? -4.357 -23.951 3.967 1.00 60.22 82 SER A N 1
ATOM 627 C CA . SER A 1 82 ? -5.109 -25.151 3.591 1.00 60.22 82 SER A CA 1
ATOM 628 C C . SER A 1 82 ? -5.173 -25.425 2.078 1.00 60.22 82 SER A C 1
ATOM 630 O O . SER A 1 82 ? -5.847 -26.371 1.657 1.00 60.22 82 SER A O 1
ATOM 632 N N . TYR A 1 83 ? -4.487 -24.645 1.229 1.00 66.44 83 TYR A N 1
ATOM 633 C CA . TYR A 1 83 ? -4.540 -24.820 -0.228 1.00 66.44 83 TYR A CA 1
ATOM 634 C C . TYR A 1 83 ? -3.897 -26.151 -0.671 1.00 66.44 83 TYR A C 1
ATOM 636 O O . TYR A 1 83 ? -2.683 -26.284 -0.832 1.00 66.44 83 TYR A O 1
ATOM 644 N N . LYS A 1 84 ? -4.724 -27.182 -0.889 1.00 65.81 84 LYS A N 1
ATOM 645 C CA . LYS A 1 84 ? -4.296 -28.562 -1.217 1.00 65.81 84 LYS A CA 1
ATOM 646 C C . LYS A 1 84 ? -4.298 -28.906 -2.711 1.00 65.81 84 LYS A C 1
ATOM 648 O O . LYS A 1 84 ? -3.865 -30.000 -3.070 1.00 65.81 84 LYS A O 1
ATOM 653 N N . LYS A 1 85 ? -4.746 -28.008 -3.597 1.00 68.38 85 LYS A N 1
ATOM 654 C CA . LYS A 1 85 ? -4.763 -28.286 -5.045 1.00 68.38 85 LYS A CA 1
ATOM 655 C C . LYS A 1 85 ? -3.336 -28.443 -5.580 1.00 68.38 85 LYS A C 1
ATOM 657 O O . LYS A 1 85 ? -2.462 -27.639 -5.260 1.00 68.38 85 LYS A O 1
ATOM 662 N N . ARG A 1 86 ? -3.105 -29.502 -6.360 1.00 69.31 86 ARG A N 1
ATOM 663 C CA . ARG A 1 86 ? -1.838 -29.773 -7.056 1.00 69.31 86 ARG A CA 1
ATOM 664 C C . ARG A 1 86 ? -1.838 -29.054 -8.409 1.00 69.31 86 ARG A C 1
ATOM 666 O O . ARG A 1 86 ? -2.894 -28.965 -9.029 1.00 69.31 86 ARG A O 1
ATOM 673 N N . GLY A 1 87 ? -0.677 -28.579 -8.854 1.00 75.12 87 GLY A N 1
ATOM 674 C CA . GLY A 1 87 ? -0.502 -27.888 -10.136 1.00 75.12 87 GLY A CA 1
ATOM 675 C C . GLY A 1 87 ? 0.226 -26.544 -10.004 1.00 75.12 87 GLY A C 1
ATOM 676 O O . GLY A 1 87 ? 0.519 -26.127 -8.878 1.00 75.12 87 GLY A O 1
ATOM 677 N N . PRO A 1 88 ? 0.518 -25.881 -11.138 1.00 83.38 88 PRO A N 1
ATOM 678 C CA . PRO A 1 88 ? 1.117 -24.552 -11.149 1.00 83.38 88 PRO A CA 1
ATOM 679 C C . PRO A 1 88 ? 0.197 -23.545 -10.453 1.00 83.38 88 PRO A C 1
ATOM 681 O O . PRO A 1 88 ? -1.030 -23.680 -10.470 1.00 83.38 88 PRO A O 1
ATOM 684 N N . TYR A 1 89 ? 0.790 -22.538 -9.821 1.00 84.62 89 TYR A N 1
ATOM 685 C CA . TYR A 1 89 ? 0.048 -21.511 -9.098 1.00 84.62 89 TYR A CA 1
ATOM 686 C C . TYR A 1 89 ? 0.720 -20.151 -9.223 1.00 84.62 89 TYR A C 1
ATOM 688 O O . TYR A 1 89 ? 1.933 -20.047 -9.388 1.00 84.62 89 TYR A O 1
ATOM 696 N N . ASN A 1 90 ? -0.093 -19.110 -9.080 1.00 88.06 90 ASN A N 1
ATOM 697 C CA . ASN A 1 90 ? 0.373 -17.735 -9.005 1.00 88.06 90 ASN A CA 1
ATOM 698 C C . ASN A 1 90 ? -0.028 -17.193 -7.647 1.00 88.06 90 ASN A C 1
ATOM 700 O O . ASN A 1 90 ? -1.219 -17.111 -7.341 1.00 88.06 90 ASN A O 1
ATOM 704 N N . GLU A 1 91 ? 0.956 -16.844 -6.832 1.00 91.19 91 GLU A N 1
ATOM 705 C CA . GLU A 1 91 ? 0.715 -16.253 -5.524 1.00 91.19 91 GLU A CA 1
ATOM 706 C C . GLU A 1 91 ? 1.053 -14.769 -5.567 1.00 91.19 91 GLU A C 1
ATOM 708 O O . GLU A 1 91 ? 2.113 -14.365 -6.048 1.00 91.19 91 GLU A O 1
ATOM 713 N N . ILE A 1 92 ? 0.137 -13.953 -5.052 1.00 93.56 92 ILE A N 1
ATOM 714 C CA . ILE A 1 92 ? 0.325 -12.513 -4.927 1.00 93.56 92 ILE A CA 1
ATOM 715 C C . ILE A 1 92 ? 0.610 -12.223 -3.462 1.00 93.56 92 ILE A C 1
ATOM 717 O O . ILE A 1 92 ? -0.268 -12.358 -2.610 1.00 93.56 92 ILE A O 1
ATOM 721 N N . VAL A 1 93 ? 1.847 -11.833 -3.183 1.00 94.69 93 VAL A N 1
ATOM 722 C CA . VAL A 1 93 ? 2.332 -11.527 -1.840 1.00 94.69 93 VAL A CA 1
ATOM 723 C C . VAL A 1 93 ? 2.355 -10.012 -1.684 1.00 94.69 93 VAL A C 1
ATOM 725 O O . VAL A 1 93 ? 3.267 -9.345 -2.167 1.00 94.69 93 VAL A O 1
ATOM 728 N N . THR A 1 94 ? 1.349 -9.444 -1.023 1.00 96.38 94 THR A N 1
ATOM 729 C CA . THR A 1 94 ? 1.310 -8.005 -0.722 1.00 96.38 94 THR A CA 1
ATOM 730 C C . THR A 1 94 ? 1.996 -7.738 0.615 1.00 96.38 94 THR A C 1
ATOM 732 O O . THR A 1 94 ? 1.546 -8.235 1.648 1.00 96.38 94 THR A O 1
ATOM 735 N N . SER A 1 95 ? 3.088 -6.970 0.613 1.00 95.62 95 SER A N 1
ATOM 736 C CA . SER A 1 95 ? 3.917 -6.745 1.804 1.00 95.62 95 SER A CA 1
ATOM 737 C C . SER A 1 95 ? 4.483 -5.316 1.832 1.00 95.62 95 SER A C 1
ATOM 739 O O . SER A 1 95 ? 5.277 -4.966 0.960 1.00 95.62 95 SER A O 1
ATOM 741 N N . PRO A 1 96 ? 4.101 -4.462 2.803 1.00 96.75 96 PRO A N 1
ATOM 742 C CA . PRO A 1 96 ? 3.041 -4.636 3.795 1.00 96.75 96 PRO A CA 1
ATOM 743 C C . PRO A 1 96 ? 1.673 -4.886 3.160 1.00 96.75 96 PRO A C 1
ATOM 745 O O . PRO A 1 96 ? 1.346 -4.332 2.110 1.00 96.75 96 PRO A O 1
ATOM 748 N N . ASN A 1 97 ? 0.867 -5.707 3.819 1.00 96.94 97 ASN A N 1
ATOM 749 C CA . ASN A 1 97 ? -0.397 -6.195 3.296 1.00 96.94 97 ASN A CA 1
ATOM 750 C C . ASN A 1 97 ? -1.514 -5.145 3.297 1.00 96.94 97 ASN A C 1
ATOM 752 O O . ASN A 1 97 ? -1.581 -4.251 4.139 1.00 96.94 97 ASN A O 1
ATOM 756 N N . ASN A 1 98 ? -2.451 -5.318 2.369 1.00 95.19 98 ASN A N 1
ATOM 757 C CA . ASN A 1 98 ? -3.721 -4.608 2.331 1.00 95.19 98 ASN A CA 1
ATOM 758 C C . ASN A 1 98 ? -4.832 -5.614 2.676 1.00 95.19 98 ASN A C 1
ATOM 760 O O . ASN A 1 98 ? -5.051 -6.537 1.893 1.00 95.19 98 ASN A O 1
ATOM 764 N N . PRO A 1 99 ? -5.540 -5.470 3.809 1.00 94.69 99 PRO A N 1
ATOM 765 C CA . PRO A 1 99 ? -5.776 -4.206 4.511 1.00 94.69 99 PRO A CA 1
ATOM 766 C C . PRO A 1 99 ? -4.997 -3.997 5.819 1.00 94.69 99 PRO A C 1
ATOM 768 O O . PRO A 1 99 ? -5.016 -2.883 6.334 1.00 94.69 99 PRO A O 1
ATOM 771 N N . ASP A 1 100 ? -4.367 -5.034 6.372 1.00 94.94 100 ASP A N 1
ATOM 772 C CA . ASP A 1 100 ? -3.924 -5.063 7.777 1.00 94.94 100 ASP A CA 1
ATOM 773 C C . ASP A 1 100 ? -2.521 -4.498 8.050 1.00 94.94 100 ASP A C 1
ATOM 775 O O . ASP A 1 100 ? -2.169 -4.282 9.205 1.00 94.94 100 ASP A O 1
ATOM 779 N N . GLY A 1 101 ? -1.732 -4.211 7.014 1.00 95.06 101 GLY A N 1
ATOM 780 C CA . GLY A 1 101 ? -0.425 -3.576 7.150 1.00 95.06 101 GLY A CA 1
ATOM 781 C C . GLY A 1 101 ? 0.697 -4.475 7.667 1.00 95.06 101 GLY A C 1
ATOM 782 O O . GLY A 1 101 ? 1.804 -3.978 7.872 1.00 95.06 101 GLY A O 1
ATOM 783 N N . PHE A 1 102 ? 0.461 -5.776 7.855 1.00 95.88 102 PHE A N 1
ATOM 784 C CA . PHE A 1 102 ? 1.516 -6.703 8.263 1.00 95.88 102 PHE A CA 1
ATOM 785 C C . PHE A 1 102 ? 2.446 -7.051 7.103 1.00 95.88 102 PHE A C 1
ATOM 787 O O . PHE A 1 102 ? 2.028 -7.141 5.947 1.00 95.88 102 PHE A O 1
ATOM 794 N N . ILE A 1 103 ? 3.714 -7.303 7.421 1.00 94.19 103 ILE A N 1
ATOM 795 C CA . ILE A 1 103 ? 4.659 -7.908 6.482 1.00 94.19 103 ILE A CA 1
ATOM 796 C C . ILE A 1 103 ? 4.195 -9.333 6.166 1.00 94.19 103 ILE A C 1
ATOM 798 O O . ILE A 1 103 ? 3.801 -10.087 7.056 1.00 94.19 103 ILE A O 1
ATOM 802 N N . ARG A 1 104 ? 4.223 -9.694 4.883 1.00 93.00 104 ARG A N 1
ATOM 803 C CA . ARG A 1 104 ? 3.846 -11.023 4.390 1.00 93.00 104 ARG A CA 1
ATOM 804 C C . ARG A 1 104 ? 5.011 -11.686 3.678 1.00 93.00 104 ARG A C 1
ATOM 806 O O . ARG A 1 104 ? 5.880 -11.020 3.115 1.00 93.00 104 ARG A O 1
ATOM 813 N N . GLN A 1 105 ? 4.973 -13.009 3.700 1.00 91.50 105 GLN A N 1
ATOM 814 C CA . GLN A 1 105 ? 5.809 -13.906 2.915 1.00 91.50 105 GLN A CA 1
ATOM 815 C C . GLN A 1 105 ? 4.889 -14.874 2.164 1.00 91.50 105 GLN A C 1
ATOM 817 O O . GLN A 1 105 ? 3.695 -14.949 2.466 1.00 91.50 105 GLN A O 1
ATOM 822 N N . SER A 1 106 ? 5.443 -15.586 1.183 1.00 89.94 106 SER A N 1
ATOM 823 C CA . SER A 1 106 ? 4.722 -16.652 0.488 1.00 89.94 106 SER A CA 1
ATOM 824 C C . SER A 1 106 ? 4.294 -17.743 1.476 1.00 89.94 106 SER A C 1
ATOM 826 O O . SER A 1 106 ? 5.073 -18.140 2.344 1.00 89.94 106 SER A O 1
ATOM 828 N N . VAL A 1 107 ? 3.052 -18.211 1.346 1.00 87.31 107 VAL A N 1
ATOM 829 C CA . VAL A 1 107 ? 2.497 -19.314 2.150 1.00 87.31 107 VAL A CA 1
ATOM 830 C C . VAL A 1 107 ? 2.449 -20.626 1.371 1.00 87.31 107 VAL A C 1
ATOM 832 O O . VAL A 1 107 ? 2.419 -21.705 1.965 1.00 87.31 107 VAL A O 1
ATOM 835 N N . VAL A 1 108 ? 2.471 -20.571 0.035 1.00 82.69 108 VAL A N 1
ATOM 836 C CA . VAL A 1 108 ? 2.477 -21.778 -0.793 1.00 82.69 108 VAL A CA 1
ATOM 837 C C . VAL A 1 108 ? 3.921 -22.218 -1.015 1.00 82.69 108 VAL A C 1
ATOM 839 O O . VAL A 1 108 ? 4.609 -21.735 -1.908 1.00 82.69 108 VAL A O 1
ATOM 842 N N . ASN A 1 109 ? 4.378 -23.177 -0.212 1.00 73.50 109 ASN A N 1
ATOM 843 C CA . ASN A 1 109 ? 5.726 -23.737 -0.323 1.00 73.50 109 ASN A CA 1
ATOM 844 C C . ASN A 1 109 ? 5.750 -24.961 -1.259 1.00 73.50 109 ASN A C 1
ATOM 846 O O . ASN A 1 109 ? 5.723 -26.107 -0.799 1.00 73.50 109 ASN A O 1
ATOM 850 N N . ARG A 1 110 ? 5.704 -24.735 -2.579 1.00 77.50 110 ARG A N 1
ATOM 851 C CA . ARG A 1 110 ? 5.756 -25.797 -3.604 1.00 77.50 110 ARG A CA 1
ATOM 852 C C . ARG A 1 110 ? 6.557 -25.358 -4.830 1.00 77.50 110 ARG A C 1
ATOM 854 O O . ARG A 1 110 ? 6.780 -24.176 -5.058 1.00 77.50 110 ARG A O 1
ATOM 861 N N . SER A 1 111 ? 6.982 -26.324 -5.640 1.00 74.19 111 SER A N 1
ATOM 862 C CA . SER A 1 111 ? 7.600 -26.045 -6.938 1.00 74.19 111 SER A CA 1
ATOM 863 C C . SER A 1 111 ? 6.564 -25.543 -7.957 1.00 74.19 111 SER A C 1
ATOM 865 O O . SER A 1 111 ? 5.364 -25.753 -7.789 1.00 74.19 111 SER A O 1
ATOM 867 N N . GLN A 1 112 ? 7.040 -24.899 -9.032 1.00 74.69 112 GLN A N 1
ATOM 868 C CA . GLN A 1 112 ? 6.223 -24.405 -10.160 1.00 74.69 112 GLN A CA 1
ATOM 869 C C . GLN A 1 112 ? 5.265 -23.239 -9.833 1.00 74.69 112 GLN A C 1
ATOM 871 O O . GLN A 1 112 ? 4.304 -23.003 -10.567 1.00 74.69 112 GLN A O 1
ATOM 876 N N . GLY A 1 113 ? 5.527 -22.503 -8.751 1.00 82.88 113 GLY A N 1
ATOM 877 C CA . GLY A 1 113 ? 4.821 -21.267 -8.424 1.00 82.88 113 GLY A CA 1
ATOM 878 C C . GLY A 1 113 ? 5.463 -20.028 -9.045 1.00 82.88 113 GLY A C 1
ATOM 879 O O . GLY A 1 113 ? 6.686 -19.905 -9.041 1.00 82.88 113 GLY A O 1
ATOM 880 N N . ILE A 1 114 ? 4.651 -19.081 -9.519 1.00 87.62 114 ILE A N 1
ATOM 881 C CA . ILE A 1 114 ? 5.098 -17.715 -9.823 1.00 87.62 114 ILE A CA 1
ATOM 882 C C . ILE A 1 114 ? 4.668 -16.807 -8.673 1.00 87.62 114 ILE A C 1
ATOM 884 O O . ILE A 1 114 ? 3.477 -16.631 -8.409 1.00 87.62 114 ILE A O 1
ATOM 888 N N . LEU A 1 115 ? 5.651 -16.226 -7.985 1.00 92.81 115 LEU A N 1
ATOM 889 C CA . LEU A 1 115 ? 5.418 -15.314 -6.870 1.00 92.81 115 LEU A CA 1
ATOM 890 C C . LEU A 1 115 ? 5.505 -13.863 -7.338 1.00 92.81 115 LEU A C 1
ATOM 892 O O . LEU A 1 115 ? 6.551 -13.397 -7.793 1.00 92.81 115 LEU A O 1
ATOM 896 N N . VAL A 1 116 ? 4.414 -13.128 -7.169 1.00 95.75 116 VAL A N 1
ATOM 897 C CA . VAL A 1 116 ? 4.313 -11.706 -7.495 1.00 95.75 116 VAL A CA 1
ATOM 898 C C . VAL A 1 116 ? 4.282 -10.920 -6.196 1.00 95.75 116 VAL A C 1
ATOM 900 O O . VAL A 1 116 ? 3.298 -10.969 -5.462 1.00 95.75 116 VAL A O 1
ATOM 903 N N . HIS A 1 117 ? 5.357 -10.192 -5.905 1.00 96.94 117 HIS A N 1
ATOM 904 C CA . HIS A 1 117 ? 5.463 -9.413 -4.677 1.00 96.94 117 HIS A CA 1
ATOM 905 C C . HIS A 1 117 ? 4.956 -7.994 -4.928 1.00 96.94 117 HIS A C 1
ATOM 907 O O . HIS A 1 117 ? 5.604 -7.204 -5.615 1.00 96.94 117 HIS A O 1
ATOM 913 N N . ASP A 1 118 ? 3.788 -7.669 -4.384 1.00 97.56 118 ASP A N 1
ATOM 914 C CA . ASP A 1 118 ? 3.258 -6.309 -4.391 1.00 97.56 118 ASP A CA 1
ATOM 915 C C . ASP A 1 118 ? 3.834 -5.528 -3.205 1.00 97.56 118 ASP A C 1
ATOM 917 O O . ASP A 1 118 ? 3.444 -5.723 -2.051 1.00 97.56 118 ASP A O 1
ATOM 921 N N . LEU A 1 119 ? 4.785 -4.647 -3.514 1.00 97.44 119 LEU A N 1
ATOM 922 C CA . LEU A 1 119 ? 5.526 -3.821 -2.565 1.00 97.44 119 LEU A CA 1
ATOM 923 C C . LEU A 1 119 ? 5.059 -2.358 -2.613 1.00 97.44 119 LEU A C 1
ATOM 925 O O . LEU A 1 119 ? 5.810 -1.440 -2.273 1.00 97.44 119 LEU A O 1
ATOM 929 N N . ALA A 1 120 ? 3.805 -2.108 -3.008 1.00 96.69 120 ALA A N 1
ATOM 930 C CA . ALA A 1 120 ? 3.242 -0.760 -3.073 1.00 96.69 120 ALA A CA 1
ATOM 931 C C . ALA A 1 120 ? 3.381 0.022 -1.753 1.00 96.69 120 ALA A C 1
ATOM 933 O O . ALA A 1 120 ? 3.586 1.234 -1.788 1.00 96.69 120 ALA A O 1
ATOM 934 N N . TYR A 1 121 ? 3.301 -0.646 -0.600 1.00 97.00 121 TYR A N 1
ATOM 935 C CA . TYR A 1 121 ? 3.422 -0.015 0.721 1.00 97.00 121 TYR A CA 1
ATOM 936 C C . TYR A 1 121 ? 4.793 -0.220 1.385 1.00 97.00 121 TYR A C 1
ATOM 938 O O . TYR A 1 121 ? 4.954 0.161 2.541 1.00 97.00 121 TYR A O 1
ATOM 946 N N . TYR A 1 122 ? 5.783 -0.804 0.697 1.00 97.25 122 TYR A N 1
ATOM 947 C CA . TYR A 1 122 ? 7.114 -1.072 1.262 1.00 97.25 122 TYR A CA 1
ATOM 948 C C . TYR A 1 122 ? 8.000 0.183 1.231 1.00 97.25 122 TYR A C 1
ATOM 950 O O . TYR A 1 122 ? 9.004 0.250 0.526 1.00 97.25 122 TYR A O 1
ATOM 958 N N . TRP A 1 123 ? 7.572 1.209 1.971 1.00 97.12 123 TRP A N 1
ATOM 959 C CA . TRP A 1 123 ? 8.221 2.517 2.047 1.00 97.12 123 TRP A CA 1
ATOM 960 C C . TRP A 1 123 ? 8.323 3.010 3.501 1.00 97.12 123 TRP A C 1
ATOM 962 O O . TRP A 1 123 ? 7.445 2.673 4.306 1.00 97.12 123 TRP A O 1
ATOM 972 N N . PRO A 1 124 ? 9.341 3.829 3.843 1.00 95.75 124 PRO A N 1
ATOM 973 C CA . PRO A 1 124 ? 9.656 4.205 5.227 1.00 95.75 124 PRO A CA 1
ATOM 974 C C . PRO A 1 124 ? 8.519 4.896 5.989 1.00 95.75 124 PRO A C 1
ATOM 976 O O . PRO A 1 124 ? 8.453 4.810 7.211 1.00 95.75 124 PRO A O 1
ATOM 979 N N . GLN A 1 125 ? 7.603 5.566 5.285 1.00 94.81 125 GLN A N 1
ATOM 980 C CA . GLN A 1 125 ? 6.443 6.204 5.904 1.00 94.81 125 GLN A CA 1
ATOM 981 C C . GLN A 1 125 ? 5.392 5.207 6.415 1.00 94.81 125 GLN A C 1
ATOM 983 O O . GLN A 1 125 ? 4.575 5.575 7.254 1.00 94.81 125 GLN A O 1
ATOM 988 N N . TYR A 1 126 ? 5.397 3.963 5.925 1.00 96.75 126 TYR A N 1
ATOM 989 C CA . TYR A 1 126 ? 4.424 2.933 6.303 1.00 96.75 126 TYR A CA 1
ATOM 990 C C . TYR A 1 126 ? 5.017 1.844 7.187 1.00 96.75 126 TYR A C 1
ATOM 992 O O . TYR A 1 126 ? 4.351 1.347 8.096 1.00 96.75 126 TYR A O 1
ATOM 1000 N N . THR A 1 127 ? 6.248 1.434 6.897 1.00 97.06 127 THR A N 1
ATOM 1001 C CA . THR A 1 127 ? 6.891 0.285 7.531 1.00 97.06 127 THR A CA 1
ATOM 1002 C C . THR A 1 127 ? 8.394 0.505 7.651 1.00 97.06 127 THR A C 1
ATOM 1004 O O . THR A 1 127 ? 8.982 1.276 6.891 1.00 97.06 127 THR A O 1
ATOM 1007 N N . SER A 1 128 ? 9.026 -0.177 8.601 1.00 96.00 128 SER A N 1
ATOM 1008 C CA . SER A 1 128 ? 10.478 -0.168 8.742 1.00 96.00 128 SER A CA 1
ATOM 1009 C C . SER A 1 128 ? 11.139 -0.900 7.575 1.00 96.00 128 SER A C 1
ATOM 1011 O O . SER A 1 128 ? 10.791 -2.037 7.254 1.00 96.00 128 SER A O 1
ATOM 1013 N N . ILE A 1 129 ? 12.146 -0.272 6.975 1.00 96.00 129 ILE A N 1
ATOM 1014 C CA . ILE A 1 129 ? 12.977 -0.900 5.949 1.00 96.00 129 ILE A CA 1
ATOM 1015 C C . ILE A 1 129 ? 14.123 -1.632 6.643 1.00 96.00 129 ILE A C 1
ATOM 1017 O O . ILE A 1 129 ? 15.137 -1.029 6.996 1.00 96.00 129 ILE A O 1
ATOM 1021 N N . SER A 1 130 ? 13.956 -2.929 6.882 1.00 88.75 130 SER A N 1
ATOM 1022 C CA . SER A 1 130 ? 14.985 -3.741 7.545 1.00 88.75 130 SER A CA 1
ATOM 1023 C C . SER A 1 130 ? 16.090 -4.181 6.581 1.00 88.75 130 SER A C 1
ATOM 1025 O O . SER A 1 130 ? 17.249 -4.248 6.973 1.00 88.75 130 SER A O 1
ATOM 1027 N N . PHE A 1 131 ? 15.748 -4.457 5.320 1.00 88.94 131 PHE A N 1
ATOM 1028 C CA . PHE A 1 131 ? 16.687 -4.859 4.270 1.00 88.94 131 PHE A CA 1
ATOM 1029 C C . PHE A 1 131 ? 16.115 -4.535 2.879 1.00 88.94 131 PHE A C 1
ATOM 1031 O O . PHE A 1 131 ? 14.897 -4.412 2.733 1.00 88.94 131 PHE A O 1
ATOM 1038 N N . PRO A 1 132 ? 16.953 -4.407 1.834 1.00 93.19 132 PRO A N 1
ATOM 1039 C CA . PRO A 1 132 ? 16.468 -4.281 0.463 1.00 93.19 132 PRO A CA 1
ATOM 1040 C C . PRO A 1 132 ? 15.677 -5.525 0.037 1.00 93.19 132 PRO A C 1
ATOM 1042 O O . PRO A 1 132 ? 16.183 -6.645 0.123 1.00 93.19 132 PRO A O 1
ATOM 1045 N N . ALA A 1 133 ? 14.449 -5.340 -0.453 1.00 93.38 133 ALA A N 1
ATOM 1046 C CA . ALA A 1 133 ? 13.649 -6.443 -0.980 1.00 93.38 133 ALA A CA 1
ATOM 1047 C C . ALA A 1 133 ? 14.334 -7.082 -2.205 1.00 93.38 133 ALA A C 1
ATOM 1049 O O . ALA A 1 133 ? 14.839 -6.380 -3.083 1.00 93.38 133 ALA A O 1
ATOM 1050 N N . ASN A 1 134 ? 14.344 -8.418 -2.270 1.00 96.06 134 ASN A N 1
ATOM 1051 C CA . ASN A 1 134 ? 15.043 -9.176 -3.312 1.00 96.06 134 ASN A CA 1
ATOM 1052 C C . ASN A 1 134 ? 14.207 -10.362 -3.815 1.00 96.06 134 ASN A C 1
ATOM 1054 O O . ASN A 1 134 ? 14.585 -11.526 -3.673 1.00 96.06 134 ASN A O 1
ATOM 1058 N N . HIS A 1 135 ? 13.063 -10.063 -4.422 1.00 95.00 135 HIS A N 1
ATOM 1059 C CA . HIS A 1 135 ? 12.181 -11.071 -5.010 1.00 95.00 135 HIS A CA 1
ATOM 1060 C C . HIS A 1 135 ? 12.286 -11.090 -6.537 1.00 95.00 135 HIS A C 1
ATOM 1062 O O . HIS A 1 135 ? 12.807 -10.156 -7.146 1.00 95.00 135 HIS A O 1
ATOM 1068 N N . ASP A 1 136 ? 11.807 -12.163 -7.164 1.00 94.44 136 ASP A N 1
ATOM 1069 C CA . ASP A 1 136 ? 11.966 -12.367 -8.611 1.00 94.44 136 ASP A CA 1
ATOM 1070 C C . ASP A 1 136 ? 11.075 -11.450 -9.451 1.00 94.44 136 ASP A C 1
ATOM 1072 O O . ASP A 1 136 ? 11.464 -11.042 -10.547 1.00 94.44 136 ASP A O 1
ATOM 1076 N N . LEU A 1 137 ? 9.910 -11.083 -8.913 1.00 96.06 137 LEU A N 1
ATOM 1077 C CA . LEU A 1 137 ? 8.987 -10.120 -9.496 1.00 96.06 137 LEU A CA 1
ATOM 1078 C C . LEU A 1 137 ? 8.441 -9.224 -8.382 1.00 96.06 137 LEU A C 1
ATOM 1080 O O . LEU A 1 137 ? 7.685 -9.679 -7.522 1.00 96.06 137 LEU A O 1
ATOM 1084 N N . MET A 1 138 ? 8.834 -7.951 -8.405 1.00 97.81 138 MET A N 1
ATOM 1085 C CA . MET A 1 138 ? 8.437 -6.935 -7.427 1.00 97.81 138 MET A CA 1
ATOM 1086 C C . MET A 1 138 ? 7.672 -5.803 -8.104 1.00 97.81 138 MET A C 1
ATOM 1088 O O . MET A 1 138 ? 8.132 -5.281 -9.118 1.00 97.81 138 MET A O 1
ATOM 1092 N N . LEU A 1 139 ? 6.540 -5.396 -7.536 1.00 97.88 139 LEU A N 1
ATOM 1093 C CA . LEU A 1 139 ? 5.687 -4.321 -8.044 1.00 97.88 139 LEU A CA 1
ATOM 1094 C C . LEU A 1 139 ? 5.711 -3.106 -7.118 1.00 97.88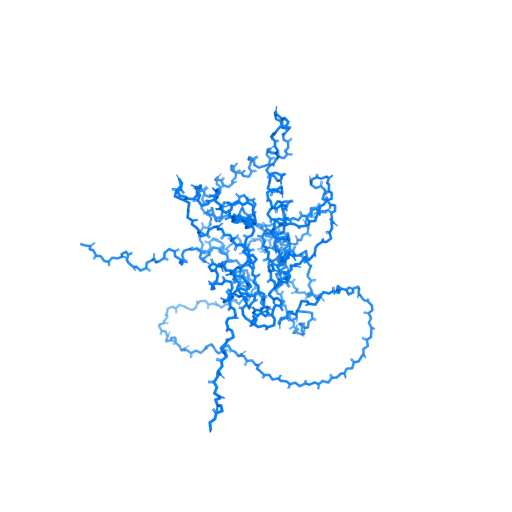 139 LEU A C 1
ATOM 1096 O O . LEU A 1 139 ? 5.652 -3.239 -5.899 1.00 97.88 139 LEU A O 1
ATOM 1100 N N . PHE A 1 140 ? 5.722 -1.916 -7.713 1.00 97.12 140 PHE A N 1
ATOM 1101 C CA . PHE A 1 140 ? 5.718 -0.636 -7.007 1.00 97.12 140 PHE A CA 1
ATOM 1102 C C . PHE A 1 140 ? 4.824 0.383 -7.724 1.00 97.12 140 PHE A C 1
ATOM 1104 O O . PHE A 1 140 ? 4.534 0.262 -8.918 1.00 97.12 140 PHE A O 1
ATOM 1111 N N . THR A 1 141 ? 4.407 1.441 -7.021 1.00 96.25 141 THR A N 1
ATOM 1112 C CA . THR A 1 141 ? 3.622 2.532 -7.617 1.00 96.25 141 THR A CA 1
ATOM 1113 C C . THR A 1 141 ? 3.946 3.892 -7.019 1.00 96.25 141 THR A C 1
ATOM 1115 O O . THR A 1 141 ? 4.115 4.026 -5.815 1.00 96.25 141 THR A O 1
ATOM 1118 N N . VAL A 1 142 ? 3.927 4.938 -7.853 1.00 93.81 142 VAL A N 1
ATOM 1119 C CA . VAL A 1 142 ? 4.016 6.337 -7.392 1.00 93.81 142 VAL A CA 1
ATOM 1120 C C . VAL A 1 142 ? 2.835 6.704 -6.486 1.00 93.81 142 VAL A C 1
ATOM 1122 O O . VAL A 1 142 ? 2.968 7.547 -5.601 1.00 93.81 142 VAL A O 1
ATOM 1125 N N . SER A 1 143 ? 1.679 6.064 -6.694 1.00 92.25 143 SER A N 1
ATOM 1126 C CA . SER A 1 143 ? 0.409 6.413 -6.045 1.00 92.25 143 SER A CA 1
ATOM 1127 C C . SER A 1 143 ? 0.503 6.405 -4.520 1.00 92.25 143 SER A C 1
ATOM 1129 O O . SER A 1 143 ? -0.038 7.293 -3.869 1.00 92.25 143 SER A O 1
ATOM 1131 N N . THR A 1 144 ? 1.186 5.407 -3.964 1.00 92.12 144 THR A N 1
ATOM 1132 C CA . THR A 1 144 ? 1.350 5.189 -2.522 1.00 92.12 144 THR A CA 1
ATOM 1133 C C . THR A 1 144 ? 2.624 5.831 -1.984 1.00 92.12 144 THR A C 1
ATOM 1135 O O . THR A 1 144 ? 2.742 6.036 -0.788 1.00 92.12 144 THR A O 1
ATOM 1138 N N . ILE A 1 145 ? 3.568 6.209 -2.844 1.00 93.62 145 ILE A N 1
ATOM 1139 C CA . ILE A 1 145 ? 4.794 6.883 -2.407 1.00 93.62 145 ILE A CA 1
ATOM 1140 C C . ILE A 1 145 ? 4.509 8.361 -2.182 1.00 93.62 145 ILE A C 1
ATOM 1142 O O . ILE A 1 145 ? 4.698 8.866 -1.085 1.00 93.62 145 ILE A O 1
ATOM 1146 N N . THR A 1 146 ? 4.033 9.050 -3.221 1.00 93.25 146 THR A N 1
ATOM 1147 C CA . THR A 1 146 ? 3.943 10.520 -3.250 1.00 93.25 146 THR A CA 1
ATOM 1148 C C . THR A 1 146 ? 2.513 11.039 -3.314 1.00 93.25 146 THR A C 1
ATOM 1150 O O . THR A 1 146 ? 2.298 12.230 -3.526 1.00 93.25 146 THR A O 1
ATOM 1153 N N . GLY A 1 147 ? 1.517 10.154 -3.223 1.00 90.62 147 GLY A N 1
ATOM 1154 C CA . GLY A 1 147 ? 0.101 10.515 -3.321 1.00 90.62 147 GLY A CA 1
ATOM 1155 C C . GLY A 1 147 ? -0.375 10.874 -4.735 1.00 90.62 147 GLY A C 1
ATOM 1156 O O . GLY A 1 147 ? -1.553 11.174 -4.927 1.00 90.62 147 GLY A O 1
ATOM 1157 N N . HIS A 1 148 ? 0.488 10.809 -5.756 1.00 93.44 148 HIS A N 1
ATOM 1158 C CA . HIS A 1 148 ? 0.143 11.167 -7.137 1.00 93.44 148 HIS A CA 1
ATOM 1159 C C . HIS A 1 148 ? -0.602 10.042 -7.877 1.00 93.44 148 HIS A C 1
ATOM 1161 O O . HIS A 1 148 ? -0.239 9.640 -8.986 1.00 93.44 148 HIS A O 1
ATOM 1167 N N . ALA A 1 149 ? -1.692 9.546 -7.289 1.00 90.31 149 ALA A N 1
ATOM 1168 C CA . ALA A 1 149 ? -2.489 8.464 -7.859 1.00 90.31 149 ALA A CA 1
ATOM 1169 C C . ALA A 1 149 ? -3.001 8.783 -9.275 1.00 90.31 149 ALA A C 1
ATOM 1171 O O . ALA A 1 149 ? -3.103 7.879 -10.096 1.00 90.31 149 ALA A O 1
ATOM 1172 N N . GLY A 1 150 ? -3.262 10.051 -9.607 1.00 91.50 150 GLY A N 1
ATOM 1173 C CA . GLY A 1 150 ? -3.723 10.460 -10.940 1.00 91.50 150 GLY A CA 1
ATOM 1174 C C . GLY A 1 150 ? -2.715 10.234 -12.075 1.00 91.50 150 GLY A C 1
ATOM 1175 O O . GLY A 1 150 ? -3.127 10.150 -13.225 1.00 91.50 150 GLY A O 1
ATOM 1176 N N . MET A 1 151 ? -1.416 10.074 -11.782 1.00 92.19 151 MET A N 1
ATOM 1177 C CA . MET A 1 151 ? -0.395 9.828 -12.816 1.00 92.19 151 MET A CA 1
ATOM 1178 C C . MET A 1 151 ? -0.515 8.451 -13.467 1.00 92.19 151 MET A C 1
ATOM 1180 O O . MET A 1 151 ? -0.037 8.263 -14.582 1.00 92.19 151 MET A O 1
ATOM 1184 N N . ARG A 1 152 ? -1.128 7.487 -12.768 1.00 94.38 152 ARG A N 1
ATOM 1185 C CA . ARG A 1 152 ? -1.250 6.096 -13.226 1.00 94.38 152 ARG A CA 1
ATOM 1186 C C . ARG A 1 152 ? 0.099 5.432 -13.541 1.00 94.38 152 ARG A C 1
ATOM 1188 O O . ARG A 1 152 ? 0.196 4.643 -14.470 1.00 94.38 152 ARG A O 1
ATOM 1195 N N . ILE A 1 153 ? 1.131 5.739 -12.747 1.00 96.94 153 ILE A N 1
ATOM 1196 C CA . ILE A 1 153 ? 2.468 5.147 -12.884 1.00 96.94 153 ILE A CA 1
ATOM 1197 C C . ILE A 1 153 ? 2.719 4.090 -11.804 1.00 96.94 153 ILE A C 1
ATOM 1199 O O . ILE A 1 153 ? 2.615 4.346 -10.597 1.00 96.94 153 ILE A O 1
ATOM 1203 N N . GLY A 1 154 ? 3.105 2.907 -12.266 1.00 96.19 154 GLY A N 1
ATOM 1204 C CA . GLY A 1 154 ? 3.730 1.847 -11.488 1.00 96.19 154 GLY A CA 1
ATOM 1205 C C . GLY A 1 154 ? 4.822 1.178 -12.310 1.00 96.19 154 GLY A C 1
ATOM 1206 O O . GLY A 1 154 ? 4.918 1.406 -13.517 1.00 96.19 154 GLY A O 1
ATOM 1207 N N . TRP A 1 155 ? 5.667 0.399 -11.652 1.00 97.25 155 TRP A N 1
ATOM 1208 C CA . TRP A 1 155 ? 6.757 -0.323 -12.299 1.00 97.25 155 TRP A CA 1
ATOM 1209 C C . TRP A 1 155 ? 6.935 -1.699 -11.675 1.00 97.25 155 TRP A C 1
ATOM 1211 O O . TRP A 1 155 ? 6.511 -1.947 -10.545 1.00 97.25 155 TRP A O 1
ATOM 1221 N N . ALA A 1 156 ? 7.574 -2.578 -12.440 1.00 97.31 156 ALA A N 1
ATOM 1222 C CA . ALA A 1 156 ? 7.967 -3.899 -11.997 1.00 97.31 156 ALA A CA 1
ATOM 1223 C C . ALA A 1 156 ? 9.489 -4.041 -12.090 1.00 97.31 156 ALA A C 1
ATOM 1225 O O . ALA A 1 156 ? 10.090 -3.613 -13.076 1.00 97.31 156 ALA A O 1
ATOM 1226 N N . ILE A 1 157 ? 10.100 -4.650 -11.077 1.00 97.06 157 ILE A N 1
ATOM 1227 C CA . ILE A 1 157 ? 11.474 -5.155 -11.134 1.00 97.06 157 ILE A CA 1
ATOM 1228 C C . ILE A 1 157 ? 11.361 -6.664 -11.329 1.00 97.06 157 ILE A C 1
ATOM 1230 O O . ILE A 1 157 ? 10.782 -7.348 -10.486 1.00 97.06 157 ILE A O 1
ATOM 1234 N N . VAL A 1 158 ? 11.862 -7.159 -12.460 1.00 96.88 158 VAL A N 1
ATOM 1235 C CA . VAL A 1 158 ? 11.679 -8.547 -12.901 1.00 96.88 158 VAL A CA 1
ATOM 1236 C C . VAL A 1 158 ? 13.045 -9.148 -13.207 1.00 96.88 158 VAL A C 1
ATOM 1238 O O . VAL A 1 158 ? 13.767 -8.619 -14.051 1.00 96.88 158 VAL A O 1
ATOM 1241 N N . LYS A 1 159 ? 13.405 -10.237 -12.521 1.00 96.94 159 LYS A N 1
ATOM 1242 C CA . LYS A 1 159 ? 14.678 -10.937 -12.755 1.00 96.94 159 LYS A CA 1
ATOM 1243 C C . LYS A 1 159 ? 14.634 -11.804 -14.012 1.00 96.94 159 LYS A C 1
ATOM 1245 O O . LYS A 1 159 ? 15.597 -11.830 -14.773 1.00 96.94 159 LYS A O 1
ATOM 1250 N N . ASP A 1 160 ? 13.519 -12.498 -14.238 1.00 94.81 160 ASP A N 1
ATOM 1251 C CA . ASP A 1 160 ? 13.340 -13.351 -15.413 1.00 94.81 160 ASP A CA 1
ATOM 1252 C C . ASP A 1 160 ? 13.060 -12.504 -16.667 1.00 94.81 160 ASP A C 1
ATOM 1254 O O . ASP A 1 160 ? 12.052 -11.797 -16.781 1.00 94.81 160 ASP A O 1
ATOM 1258 N N . LYS A 1 161 ? 13.968 -12.605 -17.641 1.00 96.81 161 LYS A N 1
ATOM 1259 C CA . LYS A 1 161 ? 13.908 -11.872 -18.907 1.00 96.81 161 LYS A CA 1
ATOM 1260 C C . LYS A 1 161 ? 12.694 -12.248 -19.760 1.00 96.81 161 LYS A C 1
ATOM 1262 O O . LYS A 1 161 ? 12.135 -11.372 -20.421 1.00 96.81 161 LYS A O 1
ATOM 1267 N N . GLU A 1 162 ? 12.286 -13.512 -19.779 1.00 96.31 162 GLU A N 1
ATOM 1268 C CA . GLU A 1 162 ? 11.143 -13.964 -20.577 1.00 96.31 162 GLU A CA 1
ATOM 1269 C C . GLU A 1 162 ? 9.825 -13.505 -19.953 1.00 96.31 162 GLU A C 1
ATOM 1271 O O . GLU A 1 162 ? 8.925 -13.059 -20.670 1.00 96.31 162 GLU A O 1
ATOM 1276 N N . VAL A 1 163 ? 9.740 -13.488 -18.621 1.00 94.50 163 VAL A N 1
ATOM 1277 C CA . VAL A 1 163 ? 8.609 -12.865 -17.914 1.00 94.50 163 VAL A CA 1
ATOM 1278 C C . VAL A 1 163 ? 8.547 -11.366 -18.219 1.00 94.50 163 VAL A C 1
ATOM 1280 O O . VAL A 1 163 ? 7.488 -10.862 -18.599 1.00 94.50 163 VAL A O 1
ATOM 1283 N N . ALA A 1 164 ? 9.679 -10.656 -18.152 1.00 95.12 164 ALA A N 1
ATOM 1284 C CA . ALA A 1 164 ? 9.741 -9.226 -18.464 1.00 95.12 164 ALA A CA 1
ATOM 1285 C C . ALA A 1 164 ? 9.290 -8.917 -19.905 1.00 95.12 164 ALA A C 1
ATOM 1287 O O . ALA A 1 164 ? 8.514 -7.983 -20.126 1.00 95.12 164 ALA A O 1
ATOM 1288 N N . LYS A 1 165 ? 9.713 -9.724 -20.889 1.00 95.88 165 LYS A N 1
ATOM 1289 C CA . LYS A 1 165 ? 9.270 -9.601 -22.289 1.00 95.88 165 LYS A CA 1
ATOM 1290 C C . LYS A 1 165 ? 7.766 -9.815 -22.438 1.00 95.88 165 LYS A C 1
ATOM 1292 O O . LYS A 1 165 ? 7.117 -9.024 -23.119 1.00 95.88 165 LYS A O 1
ATOM 1297 N N . LYS A 1 166 ? 7.202 -10.847 -21.797 1.00 95.88 166 LYS A N 1
ATOM 1298 C CA . LYS A 1 166 ? 5.753 -11.113 -21.824 1.00 95.88 166 LYS A CA 1
ATOM 1299 C C . LYS A 1 166 ? 4.962 -9.945 -21.230 1.00 95.88 166 LYS A C 1
ATOM 1301 O O . LYS A 1 166 ? 3.980 -9.512 -21.828 1.00 95.88 166 LYS A O 1
ATOM 1306 N N . MET A 1 167 ? 5.424 -9.380 -20.112 1.00 95.31 167 MET A N 1
ATOM 1307 C CA . MET A 1 167 ? 4.816 -8.190 -19.503 1.00 95.31 167 MET A CA 1
ATOM 1308 C C . MET A 1 167 ? 4.887 -6.966 -20.426 1.00 95.31 167 MET A C 1
ATOM 1310 O O . MET A 1 167 ? 3.885 -6.277 -20.610 1.00 95.31 167 MET A O 1
ATOM 1314 N N . ALA A 1 168 ? 6.041 -6.708 -21.046 1.00 93.81 168 ALA A N 1
ATOM 1315 C CA . ALA A 1 168 ? 6.199 -5.603 -21.990 1.00 93.81 168 ALA A CA 1
ATOM 1316 C C . ALA A 1 168 ? 5.291 -5.771 -23.218 1.00 93.81 168 ALA A C 1
ATOM 1318 O O . ALA A 1 168 ? 4.602 -4.825 -23.606 1.00 93.81 168 ALA A O 1
ATOM 1319 N N . LYS A 1 169 ? 5.226 -6.986 -23.781 1.00 94.50 169 LYS A N 1
ATOM 1320 C CA . LYS A 1 169 ? 4.354 -7.297 -24.917 1.00 94.50 169 LYS A CA 1
ATOM 1321 C C . LYS A 1 169 ? 2.883 -7.098 -24.568 1.00 94.50 169 LYS A C 1
ATOM 1323 O O . LYS A 1 169 ? 2.125 -6.566 -25.371 1.00 94.50 169 LYS A O 1
ATOM 1328 N N . TYR A 1 170 ? 2.486 -7.476 -23.358 1.00 93.44 170 TYR A N 1
ATOM 1329 C CA . TYR A 1 170 ? 1.131 -7.249 -22.878 1.00 93.44 170 TYR A CA 1
ATOM 1330 C C . TYR A 1 170 ? 0.772 -5.755 -22.828 1.00 93.44 170 TYR A C 1
ATOM 1332 O O . TYR A 1 170 ? -0.289 -5.359 -23.302 1.00 93.44 170 TYR A O 1
ATOM 1340 N N . ILE A 1 171 ? 1.659 -4.918 -22.280 1.00 93.62 171 ILE A N 1
ATOM 1341 C CA . ILE A 1 171 ? 1.449 -3.463 -22.197 1.00 93.62 171 ILE A CA 1
ATOM 1342 C C . ILE A 1 171 ? 1.349 -2.843 -23.599 1.00 93.62 171 ILE A C 1
ATOM 1344 O O . ILE A 1 171 ? 0.507 -1.976 -23.835 1.00 93.62 171 ILE A O 1
ATOM 1348 N N . GLU A 1 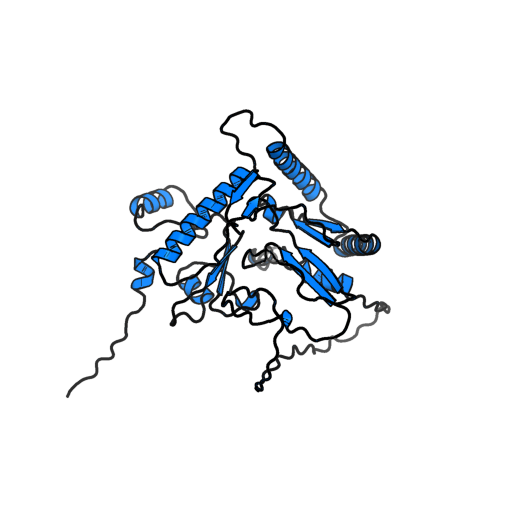172 ? 2.187 -3.294 -24.533 1.00 91.94 172 GLU A N 1
ATOM 1349 C CA . GLU A 1 172 ? 2.134 -2.870 -25.934 1.00 91.94 172 GLU A CA 1
ATOM 1350 C C . GLU A 1 172 ? 0.774 -3.200 -26.566 1.00 91.94 172 GLU A C 1
ATOM 1352 O O . GLU A 1 172 ? 0.141 -2.320 -27.141 1.00 91.94 172 GLU A O 1
ATOM 1357 N N . LEU A 1 173 ? 0.298 -4.440 -26.410 1.00 93.50 173 LEU A N 1
ATOM 1358 C CA . LEU A 1 173 ? -0.964 -4.897 -26.997 1.00 93.50 173 LEU A CA 1
ATOM 1359 C C . LEU A 1 173 ? -2.207 -4.277 -26.342 1.00 93.50 173 LEU A C 1
ATOM 1361 O O . LEU A 1 173 ? -3.237 -4.155 -26.997 1.00 93.50 173 LEU A O 1
ATOM 1365 N N . ASN A 1 174 ? -2.139 -3.922 -25.056 1.00 91.56 174 ASN A N 1
ATOM 1366 C CA . ASN A 1 174 ? -3.295 -3.417 -24.313 1.00 91.56 174 ASN A CA 1
ATOM 1367 C C . ASN A 1 174 ? -3.457 -1.897 -24.450 1.00 91.56 174 ASN A C 1
ATOM 1369 O O . ASN A 1 174 ? -4.545 -1.410 -24.749 1.00 91.56 174 ASN A O 1
ATOM 1373 N N . THR A 1 175 ? -2.378 -1.142 -24.232 1.00 93.12 175 THR A N 1
ATOM 1374 C CA . THR A 1 175 ? -2.442 0.324 -24.114 1.00 93.12 175 THR A CA 1
ATOM 1375 C C . THR A 1 175 ? -1.431 1.051 -24.992 1.00 93.12 175 THR A C 1
ATOM 1377 O O . THR A 1 175 ? -1.296 2.266 -24.865 1.00 93.12 175 THR A O 1
ATOM 1380 N N . PHE A 1 176 ? -0.705 0.337 -25.863 1.00 93.56 176 PHE A N 1
ATOM 1381 C CA . PHE A 1 176 ? 0.393 0.888 -26.665 1.00 93.56 176 PHE A CA 1
ATOM 1382 C C . PHE A 1 176 ? 1.443 1.614 -25.809 1.00 93.56 176 PHE A C 1
ATOM 1384 O O . PHE A 1 176 ? 2.024 2.626 -26.207 1.00 93.56 176 PHE A O 1
ATOM 1391 N N . GLY A 1 177 ? 1.693 1.092 -24.603 1.00 90.88 177 GLY A N 1
ATOM 1392 C CA . GLY A 1 177 ? 2.594 1.714 -23.636 1.00 90.88 177 GLY A CA 1
ATOM 1393 C C . GLY A 1 177 ? 1.880 2.536 -22.564 1.00 90.88 177 GLY A C 1
ATOM 1394 O O . GLY A 1 177 ? 0.713 2.329 -22.241 1.00 90.88 177 GLY A O 1
ATOM 1395 N N . VAL A 1 178 ? 2.629 3.456 -21.958 1.00 93.69 178 VAL A N 1
ATOM 1396 C CA . VAL A 1 178 ? 2.185 4.318 -20.853 1.00 93.69 178 VAL A CA 1
ATOM 1397 C C . VAL A 1 178 ? 2.389 5.775 -21.259 1.00 93.69 178 VAL A C 1
ATOM 1399 O O . VAL A 1 178 ? 3.386 6.089 -21.909 1.00 93.69 178 VAL A O 1
ATOM 1402 N N . SER A 1 179 ? 1.492 6.676 -20.846 1.00 96.19 179 SER A N 1
ATOM 1403 C CA . SER A 1 179 ? 1.576 8.114 -21.158 1.00 96.19 179 SER A CA 1
ATOM 1404 C C . SER A 1 179 ? 2.970 8.698 -20.886 1.00 96.19 179 SER A C 1
ATOM 1406 O O . SER A 1 179 ? 3.508 8.573 -19.780 1.00 96.19 179 SER A O 1
ATOM 1408 N N . ARG A 1 180 ? 3.549 9.363 -21.895 1.00 95.88 180 ARG A N 1
ATOM 1409 C CA . ARG A 1 180 ? 4.855 10.033 -21.785 1.00 95.88 180 ARG A CA 1
ATOM 1410 C C . ARG A 1 180 ? 4.818 11.198 -20.803 1.00 95.88 180 ARG A C 1
ATOM 1412 O O . ARG A 1 180 ? 5.755 11.342 -20.022 1.00 95.88 180 ARG A O 1
ATOM 1419 N N . ASP A 1 181 ? 3.721 11.944 -20.753 1.00 97.38 181 ASP A N 1
ATOM 1420 C CA . ASP A 1 181 ? 3.539 13.032 -19.787 1.00 97.38 181 ASP A CA 1
ATOM 1421 C C . ASP A 1 181 ? 3.548 12.509 -18.351 1.00 97.38 181 ASP A C 1
ATOM 1423 O O . ASP A 1 181 ? 4.234 13.056 -17.483 1.00 97.38 181 ASP A O 1
ATOM 1427 N N . SER A 1 182 ? 2.843 11.398 -18.105 1.00 95.88 182 SER A N 1
ATOM 1428 C CA . SER A 1 182 ? 2.851 10.743 -16.798 1.00 95.88 182 SER A CA 1
ATOM 1429 C C . SER A 1 182 ? 4.249 10.255 -16.420 1.00 95.88 182 SER A C 1
ATOM 1431 O O . SER A 1 182 ? 4.666 10.463 -15.280 1.00 95.88 182 SER A O 1
ATOM 1433 N N . GLN A 1 183 ? 4.995 9.662 -17.361 1.00 95.56 183 GLN A N 1
ATOM 1434 C CA . GLN A 1 183 ? 6.381 9.232 -17.136 1.00 95.56 183 GLN A CA 1
ATOM 1435 C C . GLN A 1 183 ? 7.291 10.419 -16.787 1.00 95.56 183 GLN A C 1
ATOM 1437 O O . GLN A 1 183 ? 7.999 10.376 -15.781 1.00 95.56 183 GLN A O 1
ATOM 1442 N N . LEU A 1 184 ? 7.243 11.502 -17.570 1.00 97.69 184 LEU A N 1
ATOM 1443 C CA . LEU A 1 184 ? 8.062 12.699 -17.357 1.00 97.69 184 LEU A CA 1
ATOM 1444 C C . LEU A 1 184 ? 7.755 13.363 -16.014 1.00 97.69 184 LEU A C 1
ATOM 1446 O O . LEU A 1 184 ? 8.667 13.744 -15.275 1.00 97.69 184 LEU A O 1
ATOM 1450 N N . ARG A 1 185 ? 6.471 13.493 -15.671 1.00 97.75 185 ARG A N 1
ATOM 1451 C CA . ARG A 1 185 ? 6.056 14.098 -14.406 1.00 97.75 185 ARG A CA 1
ATOM 1452 C C . ARG A 1 185 ? 6.435 13.209 -13.217 1.00 97.75 185 ARG A C 1
ATOM 1454 O O . ARG A 1 185 ? 6.936 13.734 -12.226 1.00 97.75 185 ARG A O 1
ATOM 1461 N N . ALA A 1 186 ? 6.265 11.889 -13.319 1.00 96.12 186 ALA A N 1
ATOM 1462 C CA . ALA A 1 186 ? 6.697 10.949 -12.283 1.00 96.12 186 ALA A CA 1
ATOM 1463 C C . ALA A 1 186 ? 8.216 10.993 -12.072 1.00 96.12 186 ALA A C 1
ATOM 1465 O O . ALA A 1 186 ? 8.661 11.091 -10.931 1.00 96.12 186 ALA A O 1
ATOM 1466 N N . ALA A 1 187 ? 9.008 11.016 -13.149 1.00 97.19 187 ALA A N 1
ATOM 1467 C CA . ALA A 1 187 ? 10.463 11.124 -13.068 1.00 97.19 187 ALA A CA 1
ATOM 1468 C C . ALA A 1 187 ? 10.910 12.414 -12.360 1.00 97.19 187 ALA A C 1
ATOM 1470 O O . ALA A 1 187 ? 11.790 12.372 -11.502 1.00 97.19 187 ALA A O 1
ATOM 1471 N N . LYS A 1 188 ? 10.273 13.558 -12.657 1.00 97.94 188 LYS A N 1
ATOM 1472 C CA . LYS A 1 188 ? 10.551 14.830 -11.966 1.00 97.94 188 LYS A CA 1
ATOM 1473 C C . LYS A 1 188 ? 10.233 14.757 -10.471 1.00 97.94 188 LYS A C 1
ATOM 1475 O O . LYS A 1 188 ? 11.062 15.162 -9.663 1.00 97.94 188 LYS A O 1
ATOM 1480 N N . VAL A 1 189 ? 9.066 14.225 -10.105 1.00 97.00 189 VAL A N 1
ATOM 1481 C CA . VAL A 1 189 ? 8.662 14.082 -8.695 1.00 97.00 189 VAL A CA 1
ATOM 1482 C C . VAL A 1 189 ? 9.615 13.149 -7.946 1.00 97.00 189 VAL A C 1
ATOM 1484 O O . VAL A 1 189 ? 10.132 13.524 -6.899 1.00 97.00 189 VAL A O 1
ATOM 1487 N N . LEU A 1 190 ? 9.909 11.968 -8.498 1.00 95.31 190 LEU A N 1
ATOM 1488 C CA . LEU A 1 190 ? 10.825 11.005 -7.879 1.00 95.31 190 LEU A CA 1
ATOM 1489 C C . LEU A 1 190 ? 12.251 11.557 -7.761 1.00 95.31 190 LEU A C 1
ATOM 1491 O O . LEU A 1 190 ? 12.921 11.286 -6.770 1.00 95.31 190 LEU A O 1
ATOM 1495 N N . LYS A 1 191 ? 12.698 12.388 -8.712 1.00 95.81 191 LYS A N 1
ATOM 1496 C CA . LYS A 1 191 ? 13.985 13.090 -8.619 1.00 95.81 191 LYS A CA 1
ATOM 1497 C C . LYS A 1 191 ? 14.029 14.049 -7.427 1.00 95.81 191 LYS A C 1
ATOM 1499 O O . LYS A 1 191 ? 15.041 14.090 -6.737 1.00 95.81 191 LYS A O 1
ATOM 1504 N N . VAL A 1 192 ? 12.957 14.803 -7.176 1.00 95.06 192 VAL A N 1
ATOM 1505 C CA . VAL A 1 192 ? 12.870 15.702 -6.009 1.00 95.06 192 VAL A CA 1
ATOM 1506 C C . VAL A 1 192 ? 12.838 14.900 -4.707 1.00 95.06 192 VAL A C 1
ATOM 1508 O O . VAL A 1 192 ? 13.591 15.213 -3.790 1.00 95.06 192 VAL A O 1
ATOM 1511 N N . VAL A 1 193 ? 12.047 13.823 -4.648 1.00 94.19 193 VAL A N 1
ATOM 1512 C CA . VAL A 1 193 ? 12.016 12.920 -3.482 1.00 94.19 193 VAL A CA 1
ATOM 1513 C C . VAL A 1 193 ? 13.403 12.335 -3.209 1.00 94.19 193 VAL A C 1
ATOM 1515 O O . VAL A 1 193 ? 13.881 12.406 -2.082 1.00 94.19 193 VAL A O 1
ATOM 1518 N N . SER A 1 194 ? 14.089 11.833 -4.239 1.00 93.31 194 SER A N 1
ATOM 1519 C CA . SER A 1 194 ? 15.444 11.289 -4.111 1.00 93.31 194 SER A CA 1
ATOM 1520 C C . SER A 1 194 ? 16.433 12.332 -3.595 1.00 93.31 194 SER A C 1
ATOM 1522 O O . SER A 1 194 ? 17.195 12.029 -2.685 1.00 93.31 194 SER A O 1
ATOM 1524 N N . LYS A 1 195 ? 16.400 13.559 -4.133 1.00 91.44 195 LYS A N 1
ATOM 1525 C CA . LYS A 1 195 ? 17.251 14.667 -3.675 1.00 91.44 195 LYS A CA 1
ATOM 1526 C C . LYS A 1 195 ? 17.026 14.992 -2.203 1.00 91.44 195 LYS A C 1
ATOM 1528 O O . LYS A 1 195 ? 18.000 15.116 -1.475 1.00 91.44 195 LYS A O 1
ATOM 1533 N N . SER A 1 196 ? 15.766 15.016 -1.753 1.00 90.88 196 SER A N 1
ATOM 1534 C CA . SER A 1 196 ? 15.432 15.252 -0.338 1.00 90.88 196 SER A CA 1
ATOM 1535 C C . SER A 1 196 ? 15.993 14.192 0.621 1.00 90.88 196 SER A C 1
ATOM 1537 O O . SER A 1 196 ? 16.027 14.426 1.821 1.00 90.88 196 SER A O 1
ATOM 1539 N N . CYS A 1 197 ? 16.411 13.027 0.111 1.00 87.44 197 CYS A N 1
ATOM 1540 C CA . CYS A 1 197 ? 17.014 11.961 0.913 1.00 87.44 197 CYS A CA 1
ATOM 1541 C C . CYS A 1 197 ? 18.550 12.012 0.921 1.00 87.44 197 CYS A C 1
ATOM 1543 O O . CYS A 1 197 ? 19.166 11.444 1.816 1.00 87.44 197 CYS A O 1
ATOM 1545 N N . THR A 1 198 ? 19.172 12.612 -0.097 1.00 83.19 198 THR A N 1
ATOM 1546 C CA . THR A 1 198 ? 20.631 12.570 -0.307 1.00 83.19 198 THR A CA 1
ATOM 1547 C C . THR A 1 198 ? 21.324 13.900 -0.049 1.00 83.19 198 THR A C 1
ATOM 1549 O O . THR A 1 198 ? 22.518 13.920 0.231 1.00 83.19 198 THR A O 1
ATOM 1552 N N . GLU A 1 199 ? 20.613 15.013 -0.221 1.00 78.00 199 GLU A N 1
ATOM 1553 C CA . GLU A 1 199 ? 21.161 16.356 -0.047 1.00 78.00 199 GLU A CA 1
ATOM 1554 C C . GLU A 1 199 ? 20.921 16.809 1.405 1.00 78.00 199 GLU A C 1
ATOM 1556 O O . GLU A 1 199 ? 19.801 16.658 1.899 1.00 78.00 199 GLU A O 1
ATOM 1561 N N . PRO A 1 200 ? 21.943 17.339 2.108 1.00 65.56 200 PRO A N 1
ATOM 1562 C CA . PRO A 1 200 ? 21.762 17.890 3.445 1.00 65.56 200 PRO A CA 1
ATOM 1563 C C . PRO A 1 200 ? 20.725 19.008 3.409 1.00 65.56 200 PRO A C 1
ATOM 1565 O O . PRO A 1 200 ? 20.746 19.850 2.508 1.00 65.56 200 PRO A O 1
ATOM 1568 N N . SER A 1 201 ? 19.834 19.026 4.393 1.00 63.72 201 SER A N 1
ATOM 1569 C CA . SER A 1 201 ? 18.861 20.095 4.544 1.00 63.72 201 SER A CA 1
ATOM 1570 C C . SER A 1 201 ? 19.588 21.442 4.680 1.00 63.72 201 SER A C 1
ATOM 1572 O O . SER A 1 201 ? 20.497 21.599 5.495 1.00 63.72 201 SER A O 1
ATOM 1574 N N . SER A 1 202 ? 19.225 22.426 3.850 1.00 62.56 202 SER A N 1
ATOM 1575 C CA . SER A 1 202 ? 19.804 23.780 3.909 1.00 62.56 202 SER A CA 1
ATOM 1576 C C . SER A 1 202 ? 19.454 24.516 5.203 1.00 62.56 202 SER A C 1
ATOM 1578 O O . SER A 1 202 ? 20.121 25.483 5.568 1.00 62.56 202 SER A O 1
ATOM 1580 N N . SER A 1 203 ? 18.415 24.051 5.894 1.00 63.56 203 SER A N 1
ATOM 1581 C CA . SER A 1 203 ? 17.995 24.499 7.213 1.00 63.56 203 SER A CA 1
ATOM 1582 C C . SER A 1 203 ? 17.824 23.295 8.146 1.00 63.56 203 SER A C 1
ATOM 1584 O O . SER A 1 203 ? 17.645 22.161 7.700 1.00 63.56 203 SER A O 1
ATOM 1586 N N . SER A 1 204 ? 17.849 23.525 9.458 1.00 57.91 204 SER A N 1
ATOM 1587 C CA . SER A 1 204 ? 17.502 22.507 10.460 1.00 57.91 204 SER A CA 1
ATOM 1588 C C . SER A 1 204 ? 16.007 22.152 10.484 1.00 57.91 204 SER A C 1
ATOM 1590 O O . SER A 1 204 ? 15.615 21.275 11.247 1.00 57.91 204 SER A O 1
ATOM 1592 N N . GLU A 1 205 ? 15.178 22.845 9.694 1.00 59.06 205 GLU A N 1
ATOM 1593 C CA . GLU A 1 205 ? 13.720 22.668 9.634 1.00 59.06 205 GLU A CA 1
ATOM 1594 C C . GLU A 1 205 ? 13.259 21.875 8.397 1.00 59.06 205 GLU A C 1
ATOM 1596 O O . GLU A 1 205 ? 12.136 21.372 8.383 1.00 59.06 205 GLU A O 1
ATOM 1601 N N . ASP A 1 206 ? 14.110 21.718 7.375 1.00 69.50 206 ASP A N 1
ATOM 1602 C CA . ASP A 1 206 ? 13.756 20.975 6.161 1.00 69.50 206 ASP A CA 1
ATOM 1603 C C . ASP A 1 206 ? 13.924 19.464 6.382 1.00 69.50 206 ASP A C 1
ATOM 1605 O O . ASP A 1 206 ? 14.987 18.884 6.153 1.00 69.50 206 ASP A O 1
ATOM 1609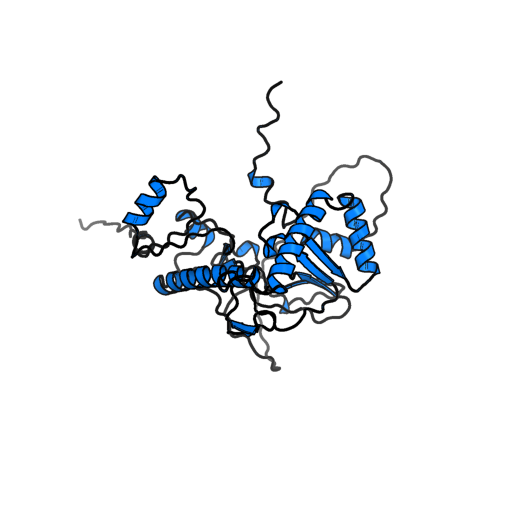 N N . GLU A 1 207 ? 12.860 18.801 6.830 1.00 79.62 207 GLU A N 1
ATOM 1610 C CA . GLU A 1 207 ? 12.820 17.341 6.913 1.00 79.62 207 GLU A CA 1
ATOM 1611 C C . GLU A 1 207 ? 12.706 16.677 5.525 1.00 79.62 207 GLU A C 1
ATOM 1613 O O . GLU A 1 207 ? 12.086 17.200 4.594 1.00 79.62 207 GLU A O 1
ATOM 1618 N N . SER A 1 208 ? 13.302 15.486 5.370 1.00 90.44 208 SER A N 1
ATOM 1619 C CA . SER A 1 208 ? 13.189 14.717 4.122 1.00 90.44 208 SER A CA 1
ATOM 1620 C C . SER A 1 208 ? 11.735 14.319 3.841 1.00 90.44 208 SER A C 1
ATOM 1622 O O . SER A 1 208 ? 10.922 14.175 4.757 1.00 90.44 208 SER A O 1
ATOM 1624 N N . PHE A 1 209 ? 11.406 14.042 2.574 1.00 93.31 209 PHE A N 1
ATOM 1625 C CA . PHE A 1 209 ? 10.050 13.633 2.186 1.00 93.31 209 PHE A CA 1
ATOM 1626 C C . PHE A 1 209 ? 9.510 12.455 3.020 1.00 93.31 209 PHE A C 1
ATOM 1628 O O . PHE A 1 209 ? 8.335 12.435 3.400 1.00 93.31 209 PHE A O 1
ATOM 1635 N N . PHE A 1 210 ? 10.359 11.462 3.293 1.00 94.25 210 PHE A N 1
ATOM 1636 C CA . PHE A 1 210 ? 9.970 10.269 4.042 1.00 94.25 210 PHE A CA 1
ATOM 1637 C C . PHE A 1 210 ? 9.875 10.517 5.545 1.00 94.25 210 PHE A C 1
ATOM 1639 O O . PHE A 1 210 ? 9.010 9.921 6.184 1.00 94.25 210 PHE A O 1
ATOM 1646 N N . GLU A 1 211 ? 10.696 11.418 6.085 1.00 92.69 211 GLU A N 1
ATOM 1647 C CA . GLU A 1 211 ? 10.623 11.843 7.485 1.00 92.69 211 GLU A CA 1
ATOM 1648 C C . GLU A 1 211 ? 9.302 12.584 7.751 1.00 92.69 211 GLU A C 1
ATOM 1650 O O . GLU A 1 211 ? 8.513 12.135 8.590 1.00 92.69 211 GLU A O 1
ATOM 1655 N N . PHE A 1 212 ? 8.981 13.585 6.918 1.00 92.31 212 PHE A N 1
ATOM 1656 C CA . PHE A 1 212 ? 7.694 14.296 6.935 1.00 92.31 212 PHE A CA 1
ATOM 1657 C C . PHE A 1 212 ? 6.518 13.324 6.846 1.00 92.31 212 PHE A C 1
ATOM 1659 O O . PHE A 1 212 ? 5.576 13.349 7.642 1.00 92.31 212 PHE A O 1
ATOM 1666 N N . SER A 1 213 ? 6.567 12.424 5.862 1.00 93.19 213 SER A N 1
ATOM 1667 C CA . SER A 1 213 ? 5.473 11.486 5.605 1.00 93.19 213 SER A CA 1
ATOM 1668 C C . SER A 1 213 ? 5.273 10.508 6.765 1.00 93.19 213 SER A C 1
ATOM 1670 O O . SER A 1 213 ? 4.131 10.223 7.137 1.00 93.19 213 SER A O 1
ATOM 1672 N N . HIS A 1 214 ? 6.367 10.017 7.355 1.00 94.00 214 HIS A N 1
ATOM 1673 C CA . HIS A 1 214 ? 6.330 9.158 8.533 1.00 94.00 214 HIS A CA 1
ATOM 1674 C C . HIS A 1 214 ? 5.723 9.894 9.733 1.00 94.00 214 HIS A C 1
ATOM 1676 O O . HIS A 1 214 ? 4.810 9.366 10.369 1.00 94.00 214 HIS A O 1
ATOM 1682 N N . HIS A 1 215 ? 6.165 11.124 10.018 1.00 92.81 215 HIS A N 1
ATOM 1683 C CA . HIS A 1 215 ? 5.639 11.933 11.120 1.00 92.81 215 HIS A CA 1
ATOM 1684 C C . HIS A 1 215 ? 4.125 12.140 10.979 1.00 92.81 215 HIS A C 1
ATOM 1686 O O . HIS A 1 215 ? 3.358 11.863 11.905 1.00 92.81 215 HIS A O 1
ATOM 1692 N N . GLN A 1 216 ? 3.663 12.527 9.790 1.00 92.00 216 GLN A N 1
ATOM 1693 C CA . GLN A 1 216 ? 2.240 12.751 9.537 1.00 92.00 216 GLN A CA 1
ATOM 1694 C C . GLN A 1 216 ? 1.397 11.492 9.773 1.00 92.00 216 GLN A C 1
ATOM 1696 O O . GLN A 1 216 ? 0.323 11.569 10.379 1.00 92.00 216 GLN A O 1
ATOM 1701 N N . LEU A 1 217 ? 1.868 10.321 9.335 1.00 92.69 217 LEU A N 1
ATOM 1702 C CA . LEU A 1 217 ? 1.169 9.058 9.582 1.00 92.69 217 LEU A CA 1
ATOM 1703 C C . LEU A 1 217 ? 1.223 8.645 11.053 1.00 92.69 217 LEU A C 1
ATOM 1705 O O . LEU A 1 217 ? 0.188 8.258 11.596 1.00 92.69 217 LEU A O 1
ATOM 1709 N N . ALA A 1 218 ? 2.369 8.790 11.718 1.00 93.69 218 ALA A N 1
ATOM 1710 C CA . ALA A 1 218 ? 2.518 8.502 13.142 1.00 93.69 218 ALA A CA 1
ATOM 1711 C C . ALA A 1 218 ? 1.546 9.335 13.994 1.00 93.69 218 ALA A C 1
ATOM 1713 O O . ALA A 1 218 ? 0.874 8.792 14.875 1.00 93.69 218 ALA A O 1
ATOM 1714 N N . THR A 1 219 ? 1.384 10.626 13.683 1.00 91.56 219 THR A N 1
ATOM 1715 C CA . THR A 1 219 ? 0.408 11.504 14.346 1.00 91.56 219 THR A CA 1
ATOM 1716 C C . THR A 1 219 ? -1.024 11.011 14.140 1.00 91.56 219 THR A C 1
ATOM 1718 O O . THR A 1 219 ? -1.774 10.875 15.110 1.00 91.56 219 THR A O 1
ATOM 1721 N N . ARG A 1 220 ? -1.413 10.674 12.902 1.00 90.44 220 ARG A N 1
ATOM 1722 C CA . ARG A 1 220 ? -2.765 10.160 12.606 1.00 90.44 220 ARG A CA 1
ATOM 1723 C C . ARG A 1 220 ? -3.052 8.850 13.340 1.00 90.44 220 ARG A C 1
ATOM 1725 O O . ARG A 1 220 ? -4.124 8.694 13.920 1.00 90.44 220 ARG A O 1
ATOM 1732 N N . TRP A 1 221 ? -2.097 7.926 13.354 1.00 93.31 221 TRP A N 1
ATOM 1733 C CA . TRP A 1 221 ? -2.227 6.649 14.053 1.00 93.31 221 TRP A CA 1
ATOM 1734 C C . TRP A 1 221 ? -2.268 6.798 15.572 1.00 93.31 221 TRP A C 1
ATOM 1736 O O . TRP A 1 221 ? -3.038 6.092 16.222 1.00 93.31 221 TRP A O 1
ATOM 1746 N N . LYS A 1 222 ? -1.494 7.727 16.148 1.00 92.62 222 LYS A N 1
ATOM 1747 C CA . LYS A 1 222 ? -1.566 8.055 17.579 1.00 92.62 222 LYS A CA 1
ATOM 1748 C C . LYS A 1 222 ? -2.969 8.531 17.957 1.00 92.62 222 LYS A C 1
ATOM 1750 O O . LYS A 1 222 ? -3.549 8.004 18.902 1.00 92.62 222 LYS A O 1
ATOM 1755 N N . LEU A 1 223 ? -3.531 9.474 17.198 1.00 88.81 223 LEU A N 1
ATOM 1756 C CA . LEU A 1 223 ? -4.884 9.988 17.435 1.00 88.81 223 LEU A CA 1
ATOM 1757 C C . LEU A 1 223 ? -5.950 8.895 17.291 1.00 88.81 223 LEU A C 1
ATOM 1759 O O . LEU A 1 223 ? -6.834 8.788 18.139 1.00 88.81 223 LEU A O 1
ATOM 1763 N N . LEU A 1 224 ? -5.846 8.055 16.258 1.00 88.81 224 LEU A N 1
ATOM 1764 C CA . LEU A 1 224 ? -6.780 6.951 16.052 1.00 88.81 224 LEU A CA 1
ATOM 1765 C C . LEU A 1 224 ? -6.736 5.940 17.207 1.00 88.81 224 LEU A C 1
ATOM 1767 O O . LEU A 1 224 ? -7.787 5.558 17.716 1.00 88.81 224 LEU A O 1
ATOM 1771 N N . ARG A 1 225 ? -5.539 5.524 17.640 1.00 90.44 225 ARG A N 1
ATOM 1772 C CA . ARG A 1 225 ? -5.381 4.572 18.751 1.00 90.44 225 ARG A CA 1
ATOM 1773 C C . ARG A 1 225 ? -5.969 5.117 20.051 1.00 90.44 225 ARG A C 1
ATOM 1775 O O . ARG A 1 225 ? -6.687 4.388 20.724 1.00 90.44 225 ARG A O 1
ATOM 1782 N N . LEU A 1 226 ? -5.742 6.397 20.357 1.00 87.94 226 LEU A N 1
ATOM 1783 C CA . LEU A 1 226 ? -6.342 7.053 21.525 1.00 87.94 226 LEU A CA 1
ATOM 1784 C C . LEU A 1 226 ? -7.877 7.039 21.461 1.00 87.94 226 LEU A C 1
ATOM 1786 O O . LEU A 1 226 ? -8.533 6.731 22.455 1.00 87.94 226 LEU A O 1
ATOM 1790 N N . ALA A 1 227 ? -8.457 7.330 20.294 1.00 84.12 227 ALA A N 1
ATOM 1791 C CA . ALA A 1 227 ? -9.907 7.315 20.116 1.00 84.12 227 ALA A CA 1
ATOM 1792 C C . ALA A 1 227 ? -10.498 5.899 20.247 1.00 84.12 227 ALA A C 1
ATOM 1794 O O . ALA A 1 227 ? -11.517 5.713 20.913 1.00 84.12 227 ALA A O 1
ATOM 1795 N N . VAL A 1 228 ? -9.839 4.892 19.663 1.00 85.19 228 VAL A N 1
ATOM 1796 C CA . VAL A 1 228 ? -10.246 3.483 19.773 1.00 85.19 228 VAL A CA 1
ATOM 1797 C C . VAL A 1 228 ? -10.171 3.004 21.221 1.00 85.19 228 VAL A C 1
ATOM 1799 O O . VAL A 1 228 ? -11.167 2.485 21.729 1.00 85.19 228 VAL A O 1
ATOM 1802 N N . GLN A 1 229 ? -9.057 3.264 21.909 1.00 86.06 229 GLN A N 1
ATOM 1803 C CA . GLN A 1 229 ? -8.864 2.904 23.314 1.00 86.06 229 GLN A CA 1
ATOM 1804 C C . GLN A 1 229 ? -9.942 3.522 24.210 1.00 86.06 229 GLN A C 1
ATOM 1806 O O . GLN A 1 229 ? -10.520 2.829 25.041 1.00 86.06 229 GLN A O 1
ATOM 1811 N N . LYS A 1 230 ? -10.254 4.809 24.012 1.00 83.19 230 LYS A N 1
ATOM 1812 C CA . LYS A 1 230 ? -11.291 5.506 24.783 1.00 83.19 230 LYS A CA 1
ATOM 1813 C C . LYS A 1 230 ? -12.693 4.954 24.520 1.00 83.19 230 LYS A C 1
ATOM 1815 O O . LYS A 1 230 ? -13.520 4.943 25.423 1.00 83.19 230 LYS A O 1
ATOM 1820 N N . SER A 1 231 ? -12.973 4.525 23.289 1.00 83.62 231 SER A N 1
ATOM 1821 C CA . SER A 1 231 ? -14.295 4.006 22.929 1.00 83.62 231 SER A CA 1
ATOM 1822 C C . SER A 1 231 ? -14.596 2.639 23.549 1.00 83.62 231 SER A C 1
ATOM 1824 O O . SER A 1 231 ? -15.751 2.364 23.854 1.00 83.62 231 SER A O 1
ATOM 1826 N N . GLY A 1 232 ? -13.592 1.760 23.670 1.00 81.00 232 GLY A N 1
ATOM 1827 C CA . GLY A 1 232 ? -13.769 0.356 24.065 1.00 81.00 232 GLY A CA 1
ATOM 1828 C C . GLY A 1 232 ? -14.608 -0.500 23.098 1.00 81.00 232 GLY A C 1
ATOM 1829 O O . GLY A 1 232 ? -14.857 -1.666 23.381 1.00 81.00 232 GLY A O 1
ATOM 1830 N N . GLN A 1 233 ? -15.060 0.051 21.965 1.00 83.69 233 GLN A N 1
ATOM 1831 C CA . GLN A 1 233 ? -15.995 -0.610 21.037 1.00 83.69 233 GLN A CA 1
ATOM 1832 C C . GLN A 1 233 ? -15.333 -1.147 19.770 1.00 83.69 233 GLN A C 1
ATOM 1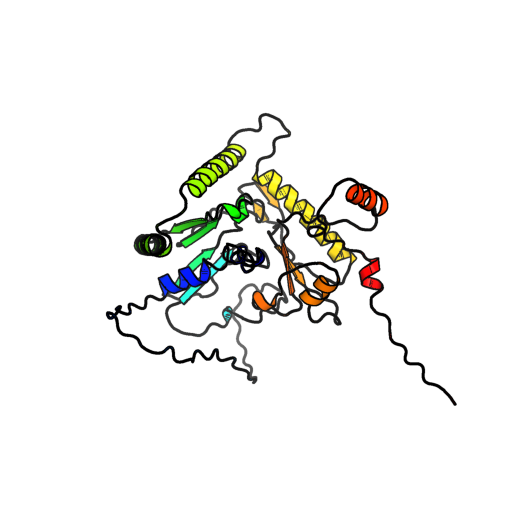834 O O . GLN A 1 233 ? -15.966 -1.868 18.991 1.00 83.69 233 GLN A O 1
ATOM 1839 N N . PHE A 1 234 ? -14.067 -0.796 19.559 1.00 90.88 234 PHE A N 1
ATOM 1840 C CA . PHE A 1 234 ? -13.298 -1.214 18.403 1.00 90.88 234 PHE A CA 1
ATOM 1841 C C . PHE A 1 234 ? -11.945 -1.778 18.821 1.00 90.88 234 PHE A C 1
ATOM 1843 O O . PHE A 1 234 ? -11.424 -1.442 19.884 1.00 90.88 234 PHE A O 1
ATOM 1850 N N . SER A 1 235 ? -11.350 -2.574 17.942 1.00 93.44 235 SER A N 1
ATOM 1851 C CA . SER A 1 235 ? -9.962 -3.013 18.048 1.00 93.44 235 SER A CA 1
ATOM 1852 C C . SER A 1 235 ? -9.197 -2.721 16.756 1.00 93.44 235 SER A C 1
ATOM 1854 O O . SER A 1 235 ? -9.773 -2.574 15.670 1.00 93.44 235 SER A O 1
ATOM 1856 N N . LEU A 1 236 ? -7.882 -2.572 16.901 1.00 94.56 236 LEU A N 1
ATOM 1857 C CA . LEU A 1 236 ? -6.924 -2.321 15.828 1.00 94.56 236 LEU A CA 1
ATOM 1858 C C . LEU A 1 236 ? -5.795 -3.353 15.902 1.00 94.56 236 LEU A C 1
ATOM 1860 O O . LEU A 1 236 ? -5.568 -3.913 16.975 1.00 94.56 236 LEU A O 1
ATOM 1864 N N . PRO A 1 237 ? -5.058 -3.581 14.802 1.00 94.94 237 PRO A N 1
ATOM 1865 C CA . PRO A 1 237 ? -3.864 -4.403 14.840 1.00 94.94 237 PRO A CA 1
ATOM 1866 C C . PRO A 1 237 ? -2.792 -3.740 15.703 1.00 94.94 237 PRO A C 1
ATOM 1868 O O . PRO A 1 237 ? -2.529 -2.534 15.584 1.00 94.94 237 PRO A O 1
ATOM 1871 N N . GLU A 1 238 ? -2.147 -4.549 16.534 1.00 93.94 238 GLU A N 1
ATOM 1872 C CA . GLU A 1 238 ? -0.959 -4.143 17.267 1.00 93.94 238 GLU A CA 1
ATOM 1873 C C . GLU A 1 238 ? 0.296 -4.504 16.479 1.00 93.94 238 GLU A C 1
ATOM 1875 O O . GLU A 1 238 ? 0.392 -5.561 15.859 1.00 93.94 238 GLU A O 1
ATOM 1880 N N . PHE A 1 239 ? 1.268 -3.595 16.503 1.00 95.06 239 PHE A N 1
ATOM 1881 C CA . PHE A 1 239 ? 2.550 -3.799 15.843 1.00 95.06 239 PHE A CA 1
ATOM 1882 C C . PHE A 1 239 ? 3.685 -3.636 16.842 1.00 95.06 239 PHE A C 1
ATOM 1884 O O . PHE A 1 239 ? 3.716 -2.681 17.631 1.00 95.06 239 PHE A O 1
ATOM 1891 N N . SER A 1 240 ? 4.651 -4.541 16.750 1.00 94.50 240 SER A N 1
ATOM 1892 C CA . SER A 1 240 ? 5.910 -4.429 17.474 1.00 94.50 240 SER A CA 1
ATOM 1893 C C . SER A 1 240 ? 6.816 -3.384 16.811 1.00 94.50 240 SER A C 1
ATOM 1895 O O . SER A 1 240 ? 6.806 -3.265 15.581 1.00 94.50 240 SER A O 1
ATOM 1897 N N . PRO A 1 241 ? 7.588 -2.612 17.596 1.00 95.25 241 PRO A N 1
ATOM 1898 C CA . PRO A 1 241 ? 8.645 -1.762 17.059 1.00 95.25 241 PRO A CA 1
ATOM 1899 C C . PRO A 1 241 ? 9.654 -2.583 16.246 1.00 95.25 241 PRO A C 1
ATOM 1901 O O . PRO A 1 241 ? 9.931 -3.737 16.573 1.00 95.25 241 PRO A O 1
ATOM 1904 N N . GLN A 1 242 ? 10.158 -2.003 15.158 1.00 93.94 242 GLN A N 1
ATOM 1905 C CA . GLN A 1 242 ? 11.158 -2.621 14.292 1.00 93.94 242 GLN A CA 1
ATOM 1906 C C . GLN A 1 242 ? 12.213 -1.592 13.883 1.00 93.94 242 GLN A C 1
ATOM 1908 O O . GLN A 1 242 ? 11.899 -0.426 13.618 1.00 93.94 242 GLN A O 1
ATOM 1913 N N . ASN A 1 243 ? 13.474 -2.025 13.820 1.00 95.94 243 ASN A N 1
ATOM 1914 C CA . ASN A 1 243 ? 14.577 -1.166 13.405 1.00 95.94 243 ASN A CA 1
ATOM 1915 C C . ASN A 1 243 ? 14.522 -0.891 11.893 1.00 95.94 243 ASN A C 1
ATOM 1917 O O . ASN A 1 243 ? 14.470 -1.818 11.076 1.00 95.94 243 ASN A O 1
ATOM 1921 N N . CYS A 1 244 ? 14.561 0.386 11.517 1.00 96.19 244 CYS A N 1
ATOM 1922 C CA . CYS A 1 244 ? 14.566 0.831 10.131 1.00 96.19 244 CYS A CA 1
ATOM 1923 C C . CYS A 1 244 ? 15.960 1.314 9.737 1.00 96.19 244 CYS A C 1
ATOM 1925 O O . CYS A 1 244 ? 16.433 2.338 10.226 1.00 96.19 244 CYS A O 1
ATOM 1927 N N . THR A 1 245 ? 16.588 0.617 8.792 1.00 94.88 245 THR A N 1
ATOM 1928 C CA . THR A 1 245 ? 17.905 0.991 8.254 1.00 94.88 245 THR A CA 1
ATOM 1929 C C . THR A 1 245 ? 17.860 2.290 7.450 1.00 94.88 245 THR A C 1
ATOM 1931 O O . THR A 1 245 ? 18.835 3.031 7.441 1.00 94.88 245 THR A O 1
ATOM 1934 N N . PHE A 1 246 ? 16.720 2.603 6.821 1.00 93.06 246 PHE A N 1
ATOM 1935 C CA . PHE A 1 246 ? 16.562 3.816 6.015 1.00 93.06 246 PHE A CA 1
ATOM 1936 C C . PHE A 1 246 ? 16.467 5.089 6.871 1.00 93.06 246 PHE A C 1
ATOM 1938 O O . PHE A 1 246 ? 17.122 6.077 6.565 1.00 93.06 246 PHE A O 1
ATOM 1945 N N . LEU A 1 247 ? 15.661 5.072 7.941 1.00 91.06 247 LEU A N 1
ATOM 1946 C CA . LEU A 1 247 ? 15.507 6.221 8.850 1.00 91.06 247 LEU A CA 1
ATOM 1947 C C . LEU A 1 247 ? 16.498 6.195 10.026 1.00 91.06 247 LEU A C 1
ATOM 1949 O O . LEU A 1 247 ? 16.511 7.121 10.830 1.00 91.06 247 LEU A O 1
ATOM 1953 N N . GLY A 1 248 ? 17.291 5.129 10.166 1.00 92.56 248 GLY A N 1
ATOM 1954 C CA . GLY A 1 248 ? 18.287 4.986 11.230 1.00 92.56 248 GLY A CA 1
ATOM 1955 C C . GLY A 1 248 ? 17.705 4.905 12.645 1.00 92.56 248 GLY A C 1
ATOM 1956 O O . GLY A 1 248 ? 18.394 5.246 13.603 1.00 92.56 248 GLY A O 1
ATOM 1957 N N . ARG A 1 249 ? 16.439 4.494 12.794 1.00 94.19 249 ARG A N 1
ATOM 1958 C CA . ARG A 1 249 ? 15.758 4.404 14.095 1.00 94.19 249 ARG A CA 1
ATOM 1959 C C . ARG A 1 249 ? 14.710 3.301 14.136 1.00 94.19 249 ARG A C 1
ATOM 1961 O O . ARG A 1 249 ? 14.205 2.856 13.103 1.00 94.19 249 ARG A O 1
ATOM 1968 N N . GLU A 1 250 ? 14.332 2.926 15.349 1.00 96.12 250 GLU A N 1
ATOM 1969 C CA . GLU A 1 250 ? 13.232 2.006 15.606 1.00 96.12 250 GLU A CA 1
ATOM 1970 C C . GLU A 1 250 ? 11.886 2.740 15.653 1.00 96.12 250 GLU A C 1
ATOM 1972 O O . GLU A 1 250 ? 11.756 3.802 16.264 1.00 96.12 250 GLU A O 1
ATOM 1977 N N . PHE A 1 251 ? 10.865 2.169 15.011 1.00 95.25 251 PHE A N 1
ATOM 1978 C CA . PHE A 1 251 ? 9.486 2.635 15.138 1.00 95.25 251 PHE A CA 1
ATOM 1979 C C . PHE A 1 251 ? 8.486 1.501 14.896 1.00 95.25 251 PHE A C 1
ATOM 1981 O O . PHE A 1 251 ? 8.797 0.483 14.279 1.00 95.25 251 PHE A O 1
ATOM 1988 N N . LYS A 1 252 ? 7.255 1.674 15.388 1.00 95.44 252 LYS A N 1
ATOM 1989 C CA . LYS A 1 252 ? 6.136 0.780 15.056 1.00 95.44 252 LYS A CA 1
ATOM 1990 C C . LYS A 1 252 ? 5.624 1.090 13.647 1.00 95.44 252 LYS A C 1
ATOM 1992 O O . LYS A 1 252 ? 5.412 2.274 13.379 1.00 95.44 252 LYS A O 1
ATOM 1997 N N . PRO A 1 253 ? 5.324 0.088 12.802 1.00 95.94 253 PRO A N 1
ATOM 1998 C CA . PRO A 1 253 ? 4.632 0.292 11.532 1.00 95.94 253 PRO A CA 1
ATOM 1999 C C . PRO A 1 253 ? 3.429 1.242 11.642 1.00 95.94 253 PRO A C 1
ATOM 2001 O O . PRO A 1 253 ? 2.645 1.180 12.596 1.00 95.94 253 PRO A O 1
ATOM 2004 N N . GLN A 1 254 ? 3.280 2.106 10.635 1.00 95.88 254 GLN A N 1
ATOM 2005 C CA . GLN A 1 254 ? 2.180 3.063 10.487 1.00 95.88 254 GLN A CA 1
ATOM 2006 C C . GLN A 1 254 ? 1.486 2.843 9.130 1.00 95.88 254 GLN A C 1
ATOM 2008 O O . GLN A 1 254 ? 1.641 3.652 8.211 1.00 95.88 254 GLN A O 1
ATOM 2013 N N . PRO A 1 255 ? 0.731 1.740 8.952 1.00 96.25 255 PRO A N 1
ATOM 2014 C CA . PRO A 1 255 ? 0.199 1.361 7.646 1.00 96.25 255 PRO A CA 1
ATOM 2015 C C . PRO A 1 255 ? -0.677 2.433 6.987 1.00 96.25 255 PRO A C 1
ATOM 2017 O O . PRO A 1 255 ? -1.302 3.269 7.644 1.00 96.25 255 PRO A O 1
ATOM 2020 N N . ALA A 1 256 ? -0.798 2.361 5.661 1.00 94.56 256 ALA A N 1
ATOM 2021 C CA . ALA A 1 256 ? -1.647 3.272 4.891 1.00 94.56 256 ALA A CA 1
ATOM 2022 C C . ALA A 1 256 ? -3.145 3.154 5.225 1.00 94.56 256 ALA A C 1
ATOM 2024 O O . ALA A 1 256 ? -3.923 4.062 4.915 1.00 94.56 256 ALA A O 1
ATOM 2025 N N . PHE A 1 257 ? -3.554 2.044 5.841 1.00 95.12 257 PHE A N 1
ATOM 2026 C CA . PHE A 1 257 ? -4.928 1.776 6.234 1.00 95.12 257 PHE A CA 1
ATOM 2027 C C . PHE A 1 257 ? -5.015 1.302 7.678 1.00 95.12 257 PHE A C 1
ATOM 2029 O O . PHE A 1 257 ? -4.197 0.506 8.124 1.00 95.12 257 PHE A O 1
ATOM 2036 N N . ALA A 1 258 ? -6.060 1.739 8.372 1.00 95.31 258 ALA A N 1
ATOM 2037 C CA . ALA A 1 258 ? -6.478 1.140 9.622 1.00 95.31 258 ALA A CA 1
ATOM 2038 C C . ALA A 1 258 ? -7.429 -0.023 9.339 1.00 95.31 258 ALA A C 1
ATOM 2040 O O . ALA A 1 258 ? -8.447 0.142 8.657 1.00 95.31 258 ALA A O 1
ATOM 2041 N N . TRP A 1 259 ? -7.083 -1.192 9.870 1.00 96.94 259 TRP A N 1
ATOM 2042 C CA . TRP A 1 259 ? -7.904 -2.392 9.805 1.00 96.94 259 TRP A CA 1
ATOM 2043 C C . TRP A 1 259 ? -8.712 -2.538 11.090 1.00 96.94 259 TRP A C 1
ATOM 2045 O O . TRP A 1 259 ? -8.301 -3.193 12.041 1.00 96.94 259 TRP A O 1
ATOM 2055 N N . LEU A 1 260 ? -9.834 -1.828 11.139 1.00 94.50 260 LEU A N 1
ATOM 2056 C CA . LEU A 1 260 ? -10.655 -1.691 12.335 1.00 94.50 260 LEU A CA 1
ATOM 2057 C C . LEU A 1 260 ? -11.642 -2.856 12.433 1.00 94.50 260 LEU A C 1
ATOM 2059 O O . LEU A 1 260 ? -12.305 -3.196 11.449 1.00 94.50 260 LEU A O 1
ATOM 2063 N N . LYS A 1 261 ? -11.794 -3.418 13.630 1.00 95.44 261 LYS A N 1
ATOM 2064 C CA . LYS A 1 261 ? -12.837 -4.396 13.947 1.00 95.44 261 LYS A CA 1
ATOM 2065 C C . LYS A 1 261 ? -13.827 -3.793 14.935 1.00 95.44 261 LYS A C 1
ATOM 2067 O O . LYS A 1 261 ? -13.422 -3.220 15.941 1.00 95.44 261 LYS A O 1
ATOM 2072 N N . CYS A 1 262 ? -15.120 -3.932 14.664 1.00 91.12 262 CYS A N 1
ATOM 2073 C CA . CYS A 1 262 ? -16.173 -3.620 15.625 1.00 91.12 262 CYS A CA 1
ATOM 2074 C C . CYS A 1 262 ? -16.318 -4.781 16.623 1.00 91.12 262 CYS A C 1
ATOM 2076 O O . CYS A 1 262 ? -16.695 -5.883 16.225 1.00 91.12 262 CYS A O 1
ATOM 2078 N N . GLU A 1 263 ? -16.058 -4.538 17.908 1.00 89.75 263 GLU A N 1
ATOM 2079 C CA . GLU A 1 263 ? -16.150 -5.563 18.965 1.00 89.75 263 GLU A CA 1
ATOM 2080 C C . GLU A 1 263 ? -17.542 -5.630 19.603 1.00 89.75 263 GLU A C 1
ATOM 2082 O O . GLU A 1 263 ? -17.928 -6.643 20.186 1.00 89.75 263 GLU A O 1
ATOM 2087 N N . HIS A 1 264 ? -18.348 -4.576 19.459 1.00 85.25 264 HIS A N 1
ATOM 2088 C CA . HIS A 1 264 ? -19.680 -4.550 20.048 1.00 85.25 264 HIS A CA 1
ATOM 2089 C C . HIS A 1 264 ? -20.563 -5.682 19.484 1.00 85.25 264 HIS A C 1
ATOM 2091 O O . HIS A 1 264 ? -20.806 -5.778 18.277 1.00 85.25 264 HIS A O 1
ATOM 2097 N N . GLN A 1 265 ? -21.101 -6.522 20.378 1.00 82.19 265 GLN A N 1
ATOM 2098 C CA . GLN A 1 265 ? -21.937 -7.678 20.021 1.00 82.19 265 GLN A CA 1
ATOM 2099 C C . GLN A 1 265 ? -23.126 -7.322 19.110 1.00 82.19 265 GLN A C 1
ATOM 2101 O O . GLN A 1 265 ? -23.378 -8.038 18.145 1.00 82.19 265 GLN A O 1
ATOM 2106 N N . LYS A 1 266 ? -23.793 -6.180 19.344 1.00 83.56 266 LYS A N 1
ATOM 2107 C CA . LYS A 1 266 ? -24.940 -5.707 18.546 1.00 83.56 266 LYS A CA 1
ATOM 2108 C C . LYS A 1 266 ? -24.566 -5.257 17.124 1.00 83.56 266 LYS A C 1
ATOM 2110 O O . LYS A 1 266 ? -25.434 -5.172 16.261 1.00 83.56 266 LYS A O 1
ATOM 2115 N N . VAL A 1 267 ? -23.289 -4.978 16.849 1.00 86.81 267 VAL A N 1
ATOM 2116 C CA . VAL A 1 267 ? -22.832 -4.470 15.546 1.00 86.81 267 VAL A CA 1
ATOM 2117 C C . VAL A 1 267 ? -22.336 -5.622 14.684 1.00 86.81 267 VAL A C 1
ATOM 2119 O O . VAL A 1 267 ? -21.154 -5.941 14.702 1.00 86.81 267 VAL A O 1
ATOM 2122 N N . ASN A 1 268 ? -23.217 -6.279 13.931 1.00 88.56 268 ASN A N 1
ATOM 2123 C CA . ASN A 1 268 ? -22.831 -7.404 13.060 1.00 88.56 268 ASN A CA 1
ATOM 2124 C C . ASN A 1 268 ? -22.229 -6.976 11.715 1.00 88.56 268 ASN A C 1
ATOM 2126 O O . ASN A 1 268 ? -21.458 -7.727 11.113 1.00 88.56 268 ASN A O 1
ATOM 2130 N N . ASP A 1 269 ? -22.546 -5.763 11.268 1.00 94.25 269 ASP A N 1
ATOM 2131 C CA . ASP A 1 269 ? -21.981 -5.152 10.071 1.00 94.25 269 ASP A CA 1
ATOM 2132 C C . ASP A 1 269 ? -21.369 -3.792 10.410 1.00 94.25 269 ASP A C 1
ATOM 2134 O O . ASP A 1 269 ? -22.062 -2.790 10.602 1.00 94.25 269 ASP A O 1
ATOM 2138 N N . CYS A 1 270 ? -20.042 -3.784 10.497 1.00 91.69 270 CYS A N 1
ATOM 2139 C CA . CYS A 1 270 ? -19.253 -2.624 10.875 1.00 91.69 270 CYS A CA 1
ATOM 2140 C C . CYS A 1 270 ? -19.250 -1.554 9.768 1.00 91.69 270 CYS A C 1
ATOM 2142 O O . CYS A 1 270 ? -19.208 -0.363 10.072 1.00 91.69 270 CYS A O 1
ATOM 2144 N N . GLU A 1 271 ? -19.370 -1.937 8.486 1.00 92.06 271 GLU A N 1
ATOM 2145 C CA . GLU A 1 271 ? -19.473 -0.967 7.384 1.00 92.06 271 GLU A CA 1
ATOM 2146 C C . GLU A 1 271 ? -20.806 -0.217 7.449 1.00 92.06 271 GLU A C 1
ATOM 2148 O O . GLU A 1 271 ? -20.823 1.011 7.365 1.00 92.06 271 GLU A O 1
ATOM 2153 N N . SER A 1 272 ? -21.914 -0.939 7.638 1.00 93.31 272 SER A N 1
ATOM 2154 C CA . SER A 1 272 ? -23.246 -0.334 7.771 1.00 93.31 272 SER A CA 1
ATOM 2155 C C . SER A 1 272 ? -23.356 0.549 9.017 1.00 93.31 272 SER A C 1
ATOM 2157 O O . SER A 1 272 ? -23.898 1.652 8.942 1.00 93.31 272 SER A O 1
ATOM 2159 N N . PHE A 1 273 ? -22.783 0.110 10.141 1.00 88.44 273 PHE A N 1
ATOM 2160 C CA . PHE A 1 273 ? -22.736 0.894 11.375 1.00 88.44 273 PHE A CA 1
ATOM 2161 C C . PHE A 1 273 ? -21.942 2.198 11.219 1.00 88.44 273 PHE A C 1
ATOM 2163 O O . PHE A 1 273 ? -22.428 3.264 11.580 1.00 88.44 273 PHE A O 1
ATOM 2170 N N . LEU A 1 274 ? -20.743 2.158 10.636 1.00 85.19 274 LEU A N 1
ATOM 2171 C CA . LEU A 1 274 ? -19.964 3.382 10.420 1.00 85.19 274 LEU A CA 1
ATOM 2172 C C . LEU A 1 274 ? -20.611 4.297 9.376 1.00 85.19 274 LEU A C 1
ATOM 2174 O O . LEU A 1 274 ? -20.584 5.519 9.525 1.00 85.19 274 LEU A O 1
ATOM 2178 N N . ARG A 1 275 ? -21.274 3.725 8.365 1.00 87.44 275 ARG A N 1
ATOM 2179 C CA . ARG A 1 275 ? -22.030 4.489 7.368 1.00 87.44 275 ARG A CA 1
ATOM 2180 C C . ARG A 1 275 ? -23.205 5.247 7.984 1.00 87.44 275 ARG A C 1
ATOM 2182 O O . ARG A 1 275 ? -23.430 6.383 7.578 1.00 87.44 275 ARG A O 1
ATOM 2189 N N . SER A 1 276 ? -23.914 4.678 8.966 1.00 85.56 276 SER A N 1
ATOM 2190 C CA . SER A 1 276 ? -24.989 5.393 9.681 1.00 85.56 276 SER A CA 1
ATOM 2191 C C . SER A 1 276 ? -24.470 6.584 10.497 1.00 85.56 276 SER A C 1
ATOM 2193 O O . SER A 1 276 ? -25.225 7.502 10.803 1.00 85.56 276 SER A O 1
ATOM 2195 N N . LYS A 1 277 ? -23.161 6.610 10.777 1.00 82.69 277 LYS A N 1
ATOM 2196 C CA . LYS A 1 277 ? -22.427 7.725 11.389 1.00 82.69 277 LYS A CA 1
ATOM 2197 C C . LYS A 1 277 ? -21.654 8.572 10.365 1.00 82.69 277 LYS A C 1
ATOM 2199 O O . LYS A 1 277 ? -20.753 9.314 10.737 1.00 82.69 277 LYS A O 1
ATOM 2204 N N . ASN A 1 278 ? -21.997 8.482 9.075 1.00 82.12 278 ASN A N 1
ATOM 2205 C CA . ASN A 1 278 ? -21.375 9.217 7.962 1.00 82.12 278 ASN A CA 1
ATOM 2206 C C . ASN A 1 278 ? -19.884 8.915 7.713 1.00 82.12 278 ASN A C 1
ATOM 2208 O O . ASN A 1 278 ? -19.197 9.683 7.039 1.00 82.12 278 ASN A O 1
ATOM 2212 N N . ILE A 1 279 ? -19.379 7.776 8.191 1.00 80.69 279 ILE A N 1
ATOM 2213 C CA . ILE A 1 279 ? -18.002 7.336 7.955 1.00 80.69 279 ILE A CA 1
ATOM 2214 C C . ILE A 1 279 ? -18.008 6.273 6.854 1.00 80.69 279 ILE A C 1
ATOM 2216 O O . ILE A 1 279 ? -18.489 5.154 7.032 1.00 80.69 279 ILE A O 1
ATOM 2220 N N . LEU A 1 280 ? -17.454 6.621 5.692 1.00 85.69 280 LEU A N 1
ATOM 2221 C CA . LEU A 1 280 ? -17.334 5.699 4.564 1.00 85.69 280 LEU A CA 1
ATOM 2222 C C . LEU A 1 280 ? -16.083 4.831 4.701 1.00 85.69 280 LEU A C 1
ATOM 2224 O O . LEU A 1 280 ? -14.962 5.333 4.797 1.00 85.69 280 LEU A O 1
ATOM 2228 N N . THR A 1 281 ? -16.273 3.517 4.651 1.00 90.38 281 THR A N 1
ATOM 2229 C CA . THR A 1 281 ? -15.202 2.524 4.786 1.00 90.38 281 THR A CA 1
ATOM 2230 C C . THR A 1 281 ? -15.280 1.478 3.672 1.00 90.38 281 THR A C 1
ATOM 2232 O O . THR A 1 281 ? -16.044 1.627 2.714 1.00 90.38 281 THR A O 1
ATOM 2235 N N . ARG A 1 282 ? -14.429 0.448 3.734 1.00 91.25 282 ARG A N 1
ATOM 2236 C CA . ARG A 1 282 ? -14.550 -0.747 2.888 1.00 91.25 282 ARG A CA 1
ATOM 2237 C C . ARG A 1 282 ? -14.789 -1.967 3.761 1.00 91.25 282 ARG A C 1
ATOM 2239 O O . ARG A 1 282 ? -13.939 -2.270 4.597 1.00 91.25 282 ARG A O 1
ATOM 2246 N N . SER A 1 283 ? -15.902 -2.661 3.538 1.00 94.88 283 SER A N 1
ATOM 2247 C CA . SER A 1 283 ? -16.255 -3.895 4.249 1.00 94.88 283 SER A CA 1
ATOM 2248 C C . SER A 1 283 ? -15.167 -4.962 4.155 1.00 94.88 283 SER A C 1
ATOM 2250 O O . SER A 1 283 ? -14.629 -5.233 3.077 1.00 94.88 283 SER A O 1
ATOM 2252 N N . GLY A 1 284 ? -14.910 -5.638 5.273 1.00 93.81 284 GLY A N 1
ATOM 2253 C CA . GLY A 1 284 ? -13.940 -6.717 5.350 1.00 93.81 284 GLY A CA 1
ATOM 2254 C C . GLY A 1 284 ? -14.292 -7.951 4.527 1.00 93.81 284 GLY A C 1
ATOM 2255 O O . GLY A 1 284 ? -13.386 -8.681 4.124 1.00 93.81 284 GLY A O 1
ATOM 2256 N N . LYS A 1 285 ? -15.566 -8.113 4.140 1.00 93.94 285 LYS A N 1
ATOM 2257 C CA . LYS A 1 285 ? -15.986 -9.152 3.183 1.00 93.94 285 LYS A CA 1
ATOM 2258 C C . LYS A 1 285 ? -15.215 -9.069 1.864 1.00 93.94 285 LYS A C 1
ATOM 2260 O O . LYS A 1 285 ? -14.894 -10.096 1.279 1.00 93.94 285 LYS A O 1
ATOM 2265 N N . GLN A 1 286 ? -14.863 -7.857 1.424 1.00 92.56 286 GLN A N 1
ATOM 2266 C CA . GLN A 1 286 ? -14.095 -7.633 0.190 1.00 92.56 286 GLN A CA 1
ATOM 2267 C C . GLN A 1 286 ? -12.643 -8.129 0.290 1.00 92.56 286 GLN A C 1
ATOM 2269 O O . GLN A 1 286 ? -11.978 -8.267 -0.731 1.00 92.56 286 GLN A O 1
ATOM 2274 N N . PHE A 1 287 ? -12.161 -8.398 1.505 1.00 91.75 287 PHE A N 1
ATOM 2275 C CA . PHE A 1 287 ? -10.796 -8.833 1.804 1.00 91.75 287 PHE A CA 1
ATOM 2276 C C . PHE A 1 287 ? -10.745 -10.274 2.334 1.00 91.75 287 PHE A C 1
ATOM 2278 O O . PHE A 1 287 ? -9.707 -10.707 2.823 1.00 91.75 287 PHE A O 1
ATOM 2285 N N . GLY A 1 288 ? -11.856 -11.020 2.269 1.00 90.56 288 GLY A N 1
ATOM 2286 C CA . GLY A 1 288 ? -11.925 -12.382 2.804 1.00 90.56 288 GLY A CA 1
ATOM 2287 C C . GLY A 1 288 ? -12.019 -12.446 4.332 1.00 90.56 288 GLY A C 1
ATOM 2288 O O . GLY A 1 288 ? -11.583 -13.428 4.927 1.00 90.56 288 GLY A O 1
ATOM 2289 N N . PHE A 1 289 ? -12.581 -11.417 4.971 1.00 92.56 289 PHE A N 1
ATOM 2290 C CA . PHE A 1 289 ? -12.866 -11.370 6.408 1.00 92.56 289 PHE A CA 1
ATOM 2291 C C . PHE A 1 289 ? -14.368 -11.199 6.674 1.00 92.56 289 PHE A C 1
ATOM 2293 O O . PHE A 1 289 ? -15.163 -10.968 5.760 1.00 92.56 289 PHE A O 1
ATOM 2300 N N . SER A 1 290 ? -14.776 -11.311 7.938 1.00 93.75 290 SER A N 1
ATOM 2301 C CA . SER A 1 290 ? -16.168 -11.086 8.336 1.00 93.75 290 SER A CA 1
ATOM 2302 C C . SER A 1 290 ? -16.59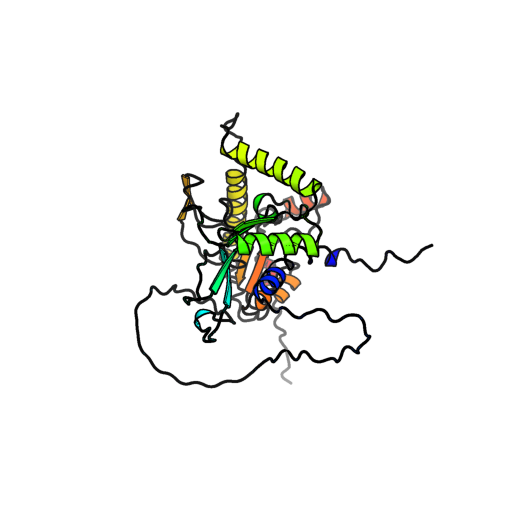4 -9.614 8.189 1.00 93.75 290 SER A C 1
ATOM 2304 O O . SER A 1 290 ? -15.773 -8.702 8.061 1.00 93.75 290 SER A O 1
ATOM 2306 N N . SER A 1 291 ? -17.904 -9.352 8.247 1.00 94.81 291 SER A N 1
ATOM 2307 C CA . SER A 1 291 ? -18.472 -7.990 8.236 1.00 94.81 291 SER A CA 1
ATOM 2308 C C . SER A 1 291 ? -18.168 -7.167 9.484 1.00 94.81 291 SER A C 1
ATOM 2310 O O . SER A 1 291 ? -18.470 -5.976 9.513 1.00 94.81 291 SER A O 1
ATOM 2312 N N . LYS A 1 292 ? -17.562 -7.773 10.511 1.00 95.25 292 LYS A N 1
ATOM 2313 C CA . LYS A 1 292 ? -17.077 -7.055 11.694 1.00 95.25 292 LYS A CA 1
ATOM 2314 C C . LYS A 1 292 ? -15.860 -6.184 11.378 1.00 95.25 292 LYS A C 1
ATOM 2316 O O . LYS A 1 292 ? -15.553 -5.293 12.160 1.00 95.25 292 LYS A O 1
ATOM 2321 N N . TYR A 1 293 ? -15.199 -6.422 10.247 1.00 95.69 293 TYR A N 1
ATOM 2322 C CA . TYR A 1 293 ? -14.005 -5.701 9.832 1.00 95.69 293 TYR A CA 1
ATOM 2323 C C . TYR A 1 293 ? -14.294 -4.624 8.797 1.00 95.69 293 TYR A C 1
ATOM 2325 O O . TYR A 1 293 ? -15.136 -4.800 7.911 1.00 95.69 293 TYR A O 1
ATOM 2333 N N . VAL A 1 294 ? -13.531 -3.536 8.862 1.00 94.75 294 VAL A N 1
ATOM 2334 C CA . VAL A 1 294 ? -13.513 -2.479 7.851 1.00 94.75 294 VAL A CA 1
ATOM 2335 C C . VAL A 1 294 ? -12.103 -1.943 7.627 1.00 94.75 294 VAL A C 1
ATOM 2337 O O . VAL A 1 294 ? -11.291 -1.832 8.545 1.00 94.75 294 VAL A O 1
ATOM 2340 N N . ARG A 1 295 ? -11.827 -1.526 6.390 1.00 95.38 295 ARG A N 1
ATOM 2341 C CA . ARG A 1 295 ? -10.608 -0.795 6.034 1.00 95.38 295 ARG A CA 1
ATOM 2342 C C . ARG A 1 295 ? -10.886 0.705 5.960 1.00 95.38 295 ARG A C 1
ATOM 2344 O O . ARG A 1 295 ? -11.732 1.137 5.170 1.00 95.38 295 ARG A O 1
ATOM 2351 N N . ILE A 1 296 ? -10.121 1.494 6.711 1.00 91.69 296 ILE A N 1
ATOM 2352 C CA . ILE A 1 296 ? -10.177 2.965 6.750 1.00 91.69 296 ILE A CA 1
ATOM 2353 C C . ILE A 1 296 ? -8.852 3.531 6.228 1.00 91.69 296 ILE A C 1
ATOM 2355 O O . ILE A 1 296 ? -7.787 3.033 6.568 1.00 91.69 296 ILE A O 1
ATOM 2359 N N . SER A 1 297 ? -8.892 4.551 5.372 1.00 90.12 297 SER A N 1
ATOM 2360 C CA . SER A 1 297 ? -7.697 5.109 4.718 1.00 90.12 297 SER A CA 1
ATOM 2361 C C . SER A 1 297 ? -6.985 6.157 5.566 1.00 90.12 297 SER A C 1
ATOM 2363 O O . SER A 1 297 ? -7.462 7.278 5.652 1.00 90.12 297 SER A O 1
ATOM 2365 N N . MET A 1 298 ? -5.784 5.861 6.063 1.00 89.06 298 MET A N 1
ATOM 2366 C CA . MET A 1 298 ? -4.981 6.788 6.878 1.00 89.06 298 MET A CA 1
ATOM 2367 C C . MET A 1 298 ? -4.205 7.823 6.056 1.00 89.06 298 MET A C 1
ATOM 2369 O O . MET A 1 298 ? -3.639 8.756 6.620 1.00 89.06 298 MET A O 1
ATOM 2373 N N . ILE A 1 299 ? -4.181 7.684 4.728 1.00 83.62 299 ILE A N 1
ATOM 2374 C CA . ILE A 1 299 ? -3.416 8.543 3.805 1.00 83.62 299 ILE A CA 1
ATOM 2375 C C . ILE A 1 299 ? -4.233 9.689 3.196 1.00 83.62 299 ILE A C 1
ATOM 2377 O O . ILE A 1 299 ? -3.668 10.710 2.813 1.00 83.62 299 ILE A O 1
ATOM 2381 N N . ILE A 1 300 ? -5.561 9.575 3.170 1.00 69.50 300 ILE A N 1
ATOM 2382 C CA . ILE A 1 300 ? -6.444 10.692 2.800 1.00 69.50 300 ILE A CA 1
ATOM 2383 C C . ILE A 1 300 ? -6.480 11.644 3.997 1.00 69.50 300 ILE A C 1
ATOM 2385 O O . ILE A 1 300 ? -6.299 11.191 5.125 1.00 69.50 300 ILE A O 1
ATOM 2389 N N . ALA A 1 301 ? -6.639 12.952 3.772 1.00 51.19 301 ALA A N 1
ATOM 2390 C CA . ALA A 1 301 ? -6.843 13.901 4.861 1.00 51.19 301 ALA A CA 1
ATOM 2391 C C . ALA A 1 301 ? -8.052 13.438 5.686 1.00 51.19 301 ALA A C 1
ATOM 2393 O O . ALA A 1 301 ? -9.185 13.620 5.267 1.00 51.19 301 ALA A O 1
ATOM 2394 N N . ILE A 1 302 ? -7.791 12.763 6.802 1.00 46.97 302 ILE A N 1
ATOM 2395 C CA . ILE A 1 302 ? -8.762 12.507 7.848 1.00 46.97 302 ILE A CA 1
ATOM 2396 C C . ILE A 1 302 ? -8.419 13.508 8.936 1.00 46.97 302 ILE A C 1
ATOM 2398 O O . ILE A 1 302 ? -7.377 13.384 9.583 1.00 46.97 302 ILE A O 1
ATOM 2402 N N . THR A 1 303 ? -9.277 14.498 9.147 1.00 41.94 303 THR A N 1
ATOM 2403 C CA . THR A 1 303 ? -9.240 15.246 10.402 1.00 41.94 303 THR A CA 1
ATOM 2404 C C . THR A 1 303 ? -9.866 14.342 11.459 1.00 41.94 303 THR A C 1
ATOM 2406 O O . THR A 1 303 ? -11.080 14.140 11.459 1.00 41.94 303 THR A O 1
ATOM 2409 N N . ILE A 1 304 ? -9.038 13.743 12.317 1.00 47.56 304 ILE A N 1
ATOM 2410 C CA . ILE A 1 304 ? -9.508 13.085 13.540 1.00 47.56 304 ILE A CA 1
ATOM 2411 C C . ILE A 1 304 ? -9.595 14.186 14.589 1.00 47.56 304 ILE A C 1
ATOM 2413 O O . ILE A 1 304 ? -8.569 14.697 15.035 1.00 47.56 304 ILE A O 1
ATOM 2417 N N . VAL A 1 305 ? -10.813 14.594 14.929 1.00 43.19 305 VAL A N 1
ATOM 2418 C CA . VAL A 1 305 ? -11.055 15.616 15.951 1.00 43.19 305 VAL A CA 1
ATOM 2419 C C . VAL A 1 305 ? -11.384 14.917 17.271 1.00 43.19 305 VAL A C 1
ATOM 2421 O O . VAL A 1 305 ? -12.427 14.263 17.343 1.00 43.19 305 VAL A O 1
ATOM 2424 N N . PRO A 1 306 ? -10.551 15.049 18.322 1.00 40.59 306 PRO A N 1
ATOM 2425 C CA . PRO A 1 306 ? -10.946 14.684 19.677 1.00 40.59 306 PRO A CA 1
ATOM 2426 C C . PRO A 1 306 ? -12.096 15.597 20.105 1.00 40.59 306 PRO A C 1
ATOM 2428 O O . PRO A 1 306 ? -11.957 16.821 20.091 1.00 40.59 306 PRO A O 1
ATOM 2431 N N . ILE A 1 307 ? -13.243 15.016 20.446 1.00 46.06 307 ILE A N 1
ATOM 2432 C CA . ILE A 1 307 ? -14.459 15.798 20.700 1.00 46.06 307 ILE A CA 1
ATOM 2433 C C . ILE A 1 307 ? -14.415 16.612 21.991 1.00 46.06 307 ILE A C 1
ATOM 2435 O O . ILE A 1 307 ? -15.080 17.642 22.081 1.00 46.06 307 ILE A O 1
ATOM 2439 N N . ASP A 1 308 ? -13.564 16.222 22.933 1.00 46.66 308 ASP A N 1
ATOM 2440 C CA . ASP A 1 308 ? -13.574 16.802 24.271 1.00 46.66 308 ASP A CA 1
ATOM 2441 C C . ASP A 1 308 ? -12.980 18.212 24.354 1.00 46.66 308 ASP A C 1
ATOM 2443 O O . ASP A 1 308 ? -13.287 18.911 25.311 1.00 46.66 308 ASP A O 1
ATOM 2447 N N . ASP A 1 309 ? -12.174 18.664 23.384 1.00 42.97 309 ASP A N 1
ATOM 2448 C CA . ASP A 1 309 ? -11.353 19.860 23.627 1.00 42.97 309 ASP A CA 1
ATOM 2449 C C . ASP A 1 309 ? -11.631 21.056 22.707 1.00 42.97 309 ASP A C 1
ATOM 2451 O O . ASP A 1 309 ? -11.208 22.169 23.000 1.00 42.97 309 ASP A O 1
ATOM 2455 N N . GLN A 1 310 ? -12.337 20.898 21.580 1.00 47.56 310 GLN A N 1
ATOM 2456 C CA . GLN A 1 310 ? -12.409 21.982 20.582 1.00 47.56 310 GLN A CA 1
ATOM 2457 C C . GLN A 1 310 ? -13.725 22.068 19.787 1.00 47.56 310 GLN A C 1
ATOM 2459 O O . GLN A 1 310 ? -13.746 22.681 18.717 1.00 47.56 310 GLN A O 1
ATOM 2464 N N . LEU A 1 311 ? -14.843 21.519 20.279 1.00 43.00 311 LEU A N 1
ATOM 2465 C CA . LEU A 1 311 ? -16.126 21.582 19.556 1.00 43.00 311 LEU A CA 1
ATOM 2466 C C . LEU A 1 311 ? -16.544 23.027 19.170 1.00 43.00 311 LEU A C 1
ATOM 2468 O O . LEU A 1 311 ? -16.875 23.243 18.000 1.00 43.00 311 LEU A O 1
ATOM 2472 N N . PRO A 1 312 ? -16.419 24.053 20.044 1.00 45.91 312 PRO A N 1
ATOM 2473 C CA . PRO A 1 312 ? -16.801 25.424 19.685 1.00 45.91 312 PRO A CA 1
ATOM 2474 C C . PRO A 1 312 ? -15.832 26.091 18.691 1.00 45.91 312 PRO A C 1
ATOM 2476 O O . PRO A 1 312 ? -16.248 26.815 17.784 1.00 45.91 312 PRO A O 1
ATOM 2479 N N . LYS A 1 313 ? -14.523 25.830 18.816 1.00 44.53 313 LYS A N 1
ATOM 2480 C CA . LYS A 1 313 ? -13.486 26.409 17.940 1.00 44.53 313 LYS A CA 1
ATOM 2481 C C . LYS A 1 313 ? -13.493 25.778 16.544 1.00 44.53 313 LYS A C 1
ATOM 2483 O O . LYS A 1 313 ? -13.277 26.481 15.557 1.00 44.53 313 LYS A O 1
ATOM 2488 N N . ILE A 1 314 ? -13.818 24.491 16.434 1.00 45.19 314 ILE A N 1
ATOM 2489 C CA . ILE A 1 314 ? -13.879 23.766 15.155 1.00 45.19 314 ILE A CA 1
ATOM 2490 C C . ILE A 1 314 ? -15.159 24.098 14.384 1.00 45.19 314 ILE A C 1
ATOM 2492 O O . ILE A 1 314 ? -15.086 24.331 13.177 1.00 45.19 314 ILE A O 1
ATOM 2496 N N . GLN A 1 315 ? -16.302 24.241 15.064 1.00 46.59 315 GLN A N 1
ATOM 2497 C CA . GLN A 1 315 ? -17.530 24.763 14.446 1.00 46.59 315 GLN A CA 1
ATOM 2498 C C . GLN A 1 315 ? -17.345 26.199 13.921 1.00 46.59 315 GLN A C 1
ATOM 2500 O O . GLN A 1 315 ? -17.872 26.550 12.864 1.00 46.59 315 GLN A O 1
ATOM 2505 N N . CYS A 1 316 ? -16.546 27.020 14.612 1.00 36.25 316 CYS A N 1
ATOM 2506 C CA . CYS A 1 316 ? -16.196 28.372 14.171 1.00 36.25 316 CYS A CA 1
ATOM 2507 C C . CYS A 1 316 ? -15.280 28.377 12.927 1.00 36.25 316 CYS A C 1
ATOM 2509 O O . CYS A 1 316 ? -15.491 29.162 12.000 1.00 36.25 316 CYS A O 1
ATOM 2511 N N . LEU A 1 317 ? -14.298 27.470 12.853 1.00 36.91 317 LEU A N 1
ATOM 2512 C CA . LEU A 1 317 ? -13.379 27.359 11.710 1.00 36.91 317 LEU A CA 1
ATOM 2513 C C . LEU A 1 317 ? -14.038 26.751 10.461 1.00 36.91 317 LEU A C 1
ATOM 2515 O O . LEU A 1 317 ? -13.782 27.228 9.354 1.00 36.91 317 LEU A O 1
ATOM 2519 N N . ALA A 1 318 ? -14.922 25.764 10.630 1.00 41.50 318 ALA A N 1
ATOM 2520 C CA . ALA A 1 318 ? -15.677 25.146 9.536 1.00 41.50 318 ALA A CA 1
ATOM 2521 C C . ALA A 1 318 ? -16.688 26.110 8.888 1.00 41.50 318 ALA A C 1
ATOM 2523 O O . ALA A 1 318 ? -16.930 26.029 7.689 1.00 41.50 318 ALA A O 1
ATOM 2524 N N . LYS A 1 319 ? -17.234 27.073 9.647 1.00 42.53 319 LYS A N 1
ATOM 2525 C CA . LYS A 1 319 ? -18.087 28.143 9.097 1.00 42.53 319 LYS A CA 1
ATOM 2526 C C . LYS A 1 319 ? -17.305 29.210 8.321 1.00 42.53 319 LYS A C 1
ATOM 2528 O O . LYS A 1 319 ? -17.870 29.848 7.441 1.00 42.53 319 LYS A O 1
ATOM 2533 N N . LYS A 1 320 ? -16.021 29.430 8.638 1.00 41.03 320 LYS A N 1
ATOM 2534 C CA . LYS A 1 320 ? -15.193 30.491 8.024 1.00 41.03 320 LYS A CA 1
ATOM 2535 C C . LYS A 1 320 ? -14.481 30.081 6.738 1.00 41.03 320 LYS A C 1
ATOM 2537 O O . LYS A 1 320 ? -14.036 30.946 5.990 1.00 41.03 320 LYS A O 1
ATOM 2542 N N . LYS A 1 321 ? -14.327 28.786 6.481 1.00 40.00 321 LYS A N 1
ATOM 2543 C CA . LYS A 1 321 ? -13.695 28.267 5.268 1.00 40.00 321 LYS A CA 1
ATOM 2544 C C . LYS A 1 321 ? -14.578 27.119 4.777 1.00 40.00 321 LYS A C 1
ATOM 2546 O O . LYS A 1 321 ? -14.816 26.202 5.548 1.00 40.00 321 LYS A O 1
ATOM 2551 N N . ASN A 1 322 ? -15.058 27.156 3.534 1.00 34.50 322 ASN A N 1
ATOM 2552 C CA . ASN A 1 322 ? -15.842 26.085 2.894 1.00 34.50 322 ASN A CA 1
ATOM 2553 C C . ASN A 1 322 ? -15.047 24.758 2.810 1.00 34.50 322 ASN A C 1
ATOM 2555 O O . ASN A 1 322 ? -14.567 24.382 1.742 1.00 34.50 322 ASN A O 1
ATOM 2559 N N . TRP A 1 323 ? -14.854 24.050 3.924 1.00 33.41 323 TRP A N 1
ATOM 2560 C CA . TRP A 1 323 ? -14.212 22.734 3.939 1.00 33.41 323 TRP A CA 1
ATOM 2561 C C . TRP A 1 323 ? -15.271 21.655 3.720 1.00 33.41 323 TRP A C 1
ATOM 2563 O O . TRP A 1 323 ? -16.271 21.586 4.429 1.00 33.41 323 TRP A O 1
ATOM 2573 N N . VAL A 1 324 ? -15.041 20.799 2.724 1.00 29.94 324 VAL A N 1
ATOM 2574 C CA . VAL A 1 324 ? -15.909 19.662 2.405 1.00 29.94 324 VAL A CA 1
ATOM 2575 C C . VAL A 1 324 ? -15.825 18.646 3.551 1.00 29.94 324 VAL A C 1
ATOM 2577 O O . VAL A 1 324 ? -14.782 18.038 3.781 1.00 29.94 324 VAL A O 1
ATOM 2580 N N . ALA A 1 325 ? -16.935 18.465 4.269 1.00 32.94 325 ALA A N 1
ATOM 2581 C CA . ALA A 1 325 ? -17.065 17.622 5.463 1.00 32.94 325 ALA A CA 1
ATOM 2582 C C . ALA A 1 325 ? -16.781 16.118 5.243 1.00 32.94 325 ALA A C 1
ATOM 2584 O O . ALA A 1 325 ? -16.683 15.365 6.204 1.00 32.94 325 ALA A O 1
ATOM 2585 N N . SER A 1 326 ? -16.596 15.663 3.999 1.00 31.17 326 SER A N 1
ATOM 2586 C CA . SER A 1 326 ? -16.349 14.253 3.647 1.00 31.17 326 SER A CA 1
ATOM 2587 C C . SER A 1 326 ? -15.001 13.683 4.121 1.00 31.17 326 SER A C 1
ATOM 2589 O O . SER A 1 326 ? -14.729 12.506 3.899 1.00 31.17 326 SER A O 1
ATOM 2591 N N . SER A 1 327 ? -14.165 14.508 4.754 1.00 32.69 327 SER A N 1
ATOM 2592 C CA . SER A 1 327 ? -12.777 14.214 5.127 1.00 32.69 327 SER A CA 1
ATOM 2593 C C . SER A 1 327 ? -12.536 14.234 6.645 1.00 32.69 327 SER A C 1
ATOM 2595 O O . SER A 1 327 ? -11.392 14.276 7.086 1.00 32.69 327 SER A O 1
ATOM 2597 N N . MET A 1 328 ? -13.580 14.249 7.479 1.00 36.53 328 MET A N 1
ATOM 2598 C CA . MET A 1 328 ? -13.416 14.246 8.939 1.00 36.53 328 MET A CA 1
ATOM 2599 C C . MET A 1 328 ? -14.055 13.003 9.553 1.00 36.53 328 MET A C 1
ATOM 2601 O O . MET A 1 328 ? -15.222 12.714 9.309 1.00 36.53 328 MET A O 1
ATOM 2605 N N . ILE A 1 329 ? -13.284 12.276 10.365 1.00 41.47 329 ILE A N 1
ATOM 2606 C CA . ILE A 1 329 ? -13.829 11.268 11.275 1.00 41.47 329 ILE A CA 1
ATOM 2607 C C . ILE A 1 329 ? -14.007 11.975 12.616 1.00 41.47 329 ILE A C 1
ATOM 2609 O O . ILE A 1 329 ? -13.035 12.242 13.325 1.00 41.47 329 ILE A O 1
ATOM 2613 N N . TYR A 1 330 ? -15.255 12.296 12.947 1.00 41.34 330 TYR A N 1
ATOM 2614 C CA . TYR A 1 330 ? -15.632 12.749 14.280 1.00 41.34 330 TYR A CA 1
ATOM 2615 C C . TYR A 1 330 ? -15.955 11.510 15.119 1.00 41.34 330 TYR A C 1
ATOM 2617 O O . TYR A 1 330 ? -16.927 10.810 14.848 1.00 41.34 330 TYR A O 1
ATOM 2625 N N . LEU A 1 331 ? -15.122 11.205 16.113 1.00 38.84 331 LEU A N 1
ATOM 2626 C CA . LEU A 1 331 ? -15.409 10.155 17.093 1.00 38.84 331 LEU A CA 1
ATOM 2627 C C . LEU A 1 331 ? -15.884 10.834 18.378 1.00 38.84 331 LEU A C 1
ATOM 2629 O O . LEU A 1 331 ? -15.075 11.319 19.168 1.00 38.84 331 LEU A O 1
ATOM 2633 N N . SER A 1 332 ? -17.207 10.912 18.551 1.00 34.41 332 SER A N 1
ATOM 2634 C CA . SER A 1 332 ? -17.838 11.420 19.775 1.00 34.41 332 SER A CA 1
ATOM 2635 C C . SER A 1 332 ? -18.077 10.256 20.706 1.00 34.41 332 SER A C 1
ATOM 2637 O O . SER A 1 332 ? -18.768 9.315 20.327 1.00 34.41 332 SER A O 1
ATOM 2639 N N . VAL A 1 333 ? -17.575 10.322 21.936 1.00 35.44 333 VAL A N 1
ATOM 2640 C CA . VAL A 1 333 ? -17.956 9.343 22.965 1.00 35.44 333 VAL A CA 1
ATOM 2641 C C . VAL A 1 333 ? -19.456 9.459 23.284 1.00 35.44 333 VAL A C 1
ATOM 2643 O O . VAL A 1 333 ? -20.103 8.453 23.559 1.00 35.44 333 VAL A O 1
ATOM 2646 N N . ALA A 1 334 ? -20.041 10.657 23.153 1.00 30.11 334 ALA A N 1
ATOM 2647 C CA . ALA A 1 334 ? -21.443 10.912 23.480 1.00 30.11 334 ALA A CA 1
ATOM 2648 C C . ALA A 1 334 ? -22.437 10.358 22.436 1.00 30.11 334 ALA A C 1
ATOM 2650 O O . ALA A 1 334 ? -23.442 9.768 22.813 1.00 30.11 334 ALA A O 1
ATOM 2651 N N . GLU A 1 335 ? -22.155 10.465 21.130 1.00 33.59 335 GLU A N 1
ATOM 2652 C CA . GLU A 1 335 ? -23.088 10.015 20.066 1.00 33.59 335 GLU A CA 1
ATOM 2653 C C . GLU A 1 335 ? -23.056 8.501 19.792 1.00 33.59 335 GLU A C 1
ATOM 2655 O O . GLU A 1 335 ? -23.866 7.973 19.018 1.00 33.59 335 GLU A O 1
ATOM 2660 N N . ILE A 1 336 ? -22.097 7.796 20.395 1.00 38.34 336 ILE A N 1
ATOM 2661 C CA . ILE A 1 336 ? -21.997 6.334 20.350 1.00 38.34 336 ILE A CA 1
ATOM 2662 C C . ILE A 1 336 ? -22.690 5.717 21.584 1.00 38.34 336 ILE A C 1
ATOM 2664 O O . ILE A 1 336 ? -23.140 4.576 21.521 1.00 38.34 336 ILE A O 1
ATOM 2668 N N . GLY A 1 337 ? -22.859 6.480 22.673 1.00 33.06 337 GLY A N 1
ATOM 2669 C CA . GLY A 1 337 ? -23.583 6.054 23.877 1.00 33.06 337 GLY A CA 1
ATOM 2670 C C . GLY A 1 337 ? -25.104 6.261 23.836 1.00 33.06 337 GLY A C 1
ATOM 2671 O O . GLY A 1 337 ? -25.821 5.535 24.513 1.00 33.06 337 GLY A O 1
ATOM 2672 N N . SER A 1 338 ? -25.618 7.202 23.037 1.00 34.53 338 SER A N 1
ATOM 2673 C CA . SER A 1 338 ? -27.037 7.612 23.072 1.00 34.53 338 SER A CA 1
ATOM 2674 C C . SER A 1 338 ? -27.939 7.007 21.983 1.00 34.53 338 SER A C 1
ATOM 2676 O O . SER A 1 338 ? -29.103 7.367 21.882 1.00 34.53 338 SER A O 1
ATOM 2678 N N . GLY A 1 339 ? -27.434 6.086 21.154 1.00 34.50 339 GLY A N 1
ATOM 2679 C CA . GLY A 1 339 ? -28.181 5.524 20.016 1.00 34.50 339 GLY A CA 1
ATOM 2680 C C . GLY A 1 339 ? -28.953 4.226 20.281 1.00 34.50 339 GLY A C 1
ATOM 2681 O O . GLY A 1 339 ? -29.360 3.576 19.322 1.00 34.50 339 GLY A O 1
ATOM 2682 N N . VAL A 1 340 ? -29.104 3.805 21.538 1.00 36.69 340 VAL A N 1
ATOM 2683 C CA . VAL A 1 340 ? -29.903 2.626 21.906 1.00 36.69 340 VAL A CA 1
ATOM 2684 C C . VAL A 1 340 ? -31.029 3.093 22.819 1.00 36.69 340 VAL A C 1
ATOM 2686 O O . VAL A 1 340 ? -30.951 2.938 24.033 1.00 36.69 340 VAL A O 1
ATOM 2689 N N . GLU A 1 341 ? -32.067 3.690 22.234 1.00 31.58 341 GLU A N 1
ATOM 2690 C CA . GLU A 1 341 ? -33.356 3.764 22.917 1.00 31.58 341 GLU A CA 1
ATOM 2691 C C . GLU A 1 341 ? -33.918 2.343 23.003 1.00 31.58 341 GLU A C 1
ATOM 2693 O O . GLU A 1 341 ? -34.133 1.653 22.002 1.00 31.58 341 GLU A O 1
ATOM 2698 N N . VAL A 1 342 ? -34.053 1.884 24.242 1.00 35.81 342 VAL A N 1
ATOM 2699 C CA . VAL A 1 342 ? -34.818 0.704 24.617 1.00 35.81 342 VAL A CA 1
ATOM 2700 C C . VAL A 1 342 ? -36.278 1.062 24.371 1.00 35.81 342 VAL A C 1
ATOM 2702 O O . VAL A 1 342 ? -36.808 1.972 24.999 1.00 35.81 342 VAL A O 1
ATOM 2705 N N . GLY A 1 343 ? -36.915 0.388 23.416 1.00 30.53 343 GLY A N 1
ATOM 2706 C CA . GLY A 1 343 ? -38.366 0.414 23.301 1.00 30.53 343 GLY A CA 1
ATOM 2707 C C . GLY A 1 343 ? -38.959 -0.374 24.462 1.00 30.53 343 GLY A C 1
ATOM 2708 O O . GLY A 1 343 ? -39.206 -1.570 24.317 1.00 30.53 343 GLY A O 1
ATOM 2709 N N . ASP A 1 344 ? -39.144 0.282 25.606 1.00 30.64 344 ASP A N 1
ATOM 2710 C CA . ASP A 1 344 ? -39.979 -0.241 26.681 1.00 30.64 344 ASP A CA 1
ATOM 2711 C C . ASP A 1 344 ? -41.422 -0.271 26.175 1.00 30.64 344 ASP A C 1
ATOM 2713 O O . ASP A 1 344 ? -42.043 0.751 25.888 1.00 30.64 344 ASP A O 1
ATOM 2717 N N . SER A 1 345 ? -41.930 -1.486 25.990 1.00 32.72 345 SER A N 1
ATOM 2718 C CA . SER A 1 345 ? -43.348 -1.726 25.751 1.00 32.72 345 SER A CA 1
ATOM 2719 C C . SER A 1 345 ? -44.008 -1.881 27.116 1.00 32.72 345 SER A C 1
ATOM 2721 O O . SER A 1 345 ? -44.014 -2.971 27.683 1.00 32.72 345 SER A O 1
ATOM 2723 N N . GLU A 1 346 ? -44.527 -0.781 27.655 1.00 35.88 346 GLU A N 1
ATOM 2724 C CA . GLU A 1 346 ? -45.531 -0.821 28.715 1.00 35.88 346 GLU A CA 1
ATOM 2725 C C . GLU A 1 346 ? -46.831 -1.436 28.169 1.00 35.88 346 GLU A C 1
ATOM 2727 O O . GLU A 1 346 ? -47.454 -0.916 27.245 1.00 35.88 346 GLU A O 1
ATOM 2732 N N . ALA A 1 347 ? -47.245 -2.544 28.771 1.00 35.22 347 ALA A N 1
ATOM 2733 C CA . ALA A 1 347 ? -48.629 -2.992 28.894 1.00 35.22 347 ALA A CA 1
ATOM 2734 C C . ALA A 1 347 ? -48.629 -3.866 30.159 1.00 35.22 347 ALA A C 1
ATOM 2736 O O . ALA A 1 347 ? -47.927 -4.869 30.200 1.00 35.22 347 ALA A O 1
ATOM 2737 N N . GLY A 1 348 ? -49.252 -3.523 31.280 1.00 31.03 348 GLY A N 1
ATOM 2738 C CA . GLY A 1 348 ? -50.484 -2.782 31.498 1.00 31.03 348 GLY A CA 1
ATOM 2739 C C . GLY A 1 348 ? -51.311 -3.679 32.416 1.00 31.03 348 GLY A C 1
ATOM 2740 O O . GLY A 1 348 ? -51.929 -4.624 31.936 1.00 31.03 348 GLY A O 1
ATOM 2741 N N . GLU A 1 349 ? -51.232 -3.452 33.729 1.00 36.50 349 GLU A N 1
ATOM 2742 C CA . GLU A 1 349 ? -52.166 -4.046 34.689 1.00 36.50 349 GLU A CA 1
ATOM 2743 C C . GLU A 1 349 ? -53.534 -3.374 34.529 1.00 36.50 349 GLU A C 1
ATOM 2745 O O . GLU A 1 349 ? -53.641 -2.145 34.506 1.00 36.50 349 GLU A O 1
ATOM 2750 N N . GLY A 1 350 ? -54.562 -4.210 34.414 1.00 34.00 350 GLY A N 1
ATOM 2751 C CA . GLY A 1 350 ? -55.979 -3.867 34.390 1.00 34.00 350 GLY A CA 1
ATOM 2752 C C . GLY A 1 350 ? -56.802 -5.136 34.478 1.00 34.00 350 GLY A C 1
ATOM 2753 O O . GLY A 1 350 ? -56.767 -5.899 33.487 1.00 34.00 350 GLY A O 1
#

Organism: Acer saccharum (NCBI:txid4024)